Protein AF-0000000066294409 (afdb_homodimer)

Foldseek 3Di:
DQVVVLVVLLLLLLCLQLQLVVLCCCVPPVVDDCVSNVSSVVSNVVSVVSLVPHDPVDDPVLSVLLSVLVNLVVNQVCCCPPVVDHDDPVSVVVSVVSNVVSCCSHPVDD/DQVVLLVVLLLLLLCLQLQLVVLCCCVPPVVDDCVSNVSSVVSNVVSVVSLVPHDPVDDPVLSVLLSVLVNLVVNQVCCCPVVVDHDDPVSVVVSVVSNVVSCCSHPVDD

Sequence (220 aa):
MQVFRAVVLFILAGLAEIAGGYLVWQWLRADRSIWFGVLGAILLVGYGFLPTLQPQVWSFGRVYAAYGGVFIVLSLAWGWLIDHNPPDQPSLVGACLALVGAAIILYWPRMQVFRAVVLFILAGLAEIAGGYLVWQWLRADRSIWFGVLGAILLVGYGFLPTLQPQVWSFGRVYAAYGGVFIVLSLAWGWLIDHNPPDQPSLVGACLALVGAAIILYWPR

Structure (mmCIF, N/CA/C/O backbone):
data_AF-0000000066294409-model_v1
#
loop_
_entity.id
_entity.type
_entity.pdbx_description
1 polymer 'UPF0060 membrane protein Haur_1798'
#
loop_
_atom_site.group_PDB
_atom_site.id
_atom_site.type_symbol
_atom_site.label_atom_id
_atom_site.label_alt_id
_atom_site.label_comp_id
_atom_site.label_asym_id
_atom_site.label_entity_id
_atom_site.label_seq_id
_atom_site.pdbx_PDB_ins_code
_atom_site.Cartn_x
_atom_site.Cartn_y
_atom_site.Cartn_z
_atom_site.occupancy
_atom_site.B_iso_or_equiv
_atom_site.auth_seq_id
_atom_site.auth_comp_id
_atom_site.auth_asym_id
_atom_site.auth_atom_id
_atom_site.pdbx_PDB_model_num
ATOM 1 N N . MET A 1 1 ? -11.516 -21.688 3.26 1 56.75 1 MET A N 1
ATOM 2 C CA . MET A 1 1 ? -10.336 -21.656 4.121 1 56.75 1 MET A CA 1
ATOM 3 C C . MET A 1 1 ? -9.227 -20.812 3.5 1 56.75 1 MET A C 1
ATOM 5 O O . MET A 1 1 ? -8.633 -19.969 4.172 1 56.75 1 MET A O 1
ATOM 9 N N . GLN A 1 2 ? -9.219 -20.75 2.121 1 77.75 2 GLN A N 1
ATOM 10 C CA . GLN A 1 2 ? -8.148 -20.078 1.391 1 77.75 2 GLN A CA 1
ATOM 11 C C . GLN A 1 2 ? -8.375 -18.578 1.343 1 77.75 2 GLN A C 1
ATOM 13 O O . GLN A 1 2 ? -7.449 -17.797 1.56 1 77.75 2 GLN A O 1
ATOM 18 N N . VAL A 1 3 ? -9.664 -18.219 1.363 1 76.25 3 VAL A N 1
ATOM 19 C CA . VAL A 1 3 ? -10 -16.812 1.248 1 76.25 3 VAL A CA 1
ATOM 20 C C . VAL A 1 3 ? -9.773 -16.109 2.586 1 76.25 3 VAL A C 1
ATOM 22 O O . VAL A 1 3 ? -9.219 -15.016 2.633 1 76.25 3 VAL A O 1
ATOM 25 N N . PHE A 1 4 ? -10.25 -16.797 3.645 1 84.12 4 PHE A N 1
ATOM 26 C CA . PHE A 1 4 ? -10.117 -16.219 4.977 1 84.12 4 PHE A CA 1
ATOM 27 C C . PHE A 1 4 ? -8.648 -15.969 5.312 1 84.12 4 PHE A C 1
ATOM 29 O O . PHE A 1 4 ? -8.289 -14.898 5.801 1 84.12 4 PHE A O 1
ATOM 36 N N . ARG A 1 5 ? -7.816 -16.922 5.023 1 88.88 5 ARG A N 1
ATOM 37 C CA . ARG A 1 5 ? -6.387 -16.781 5.293 1 88.88 5 ARG A CA 1
ATOM 38 C C . ARG A 1 5 ? -5.785 -15.625 4.496 1 88.88 5 ARG A C 1
ATOM 40 O O . ARG A 1 5 ? -4.961 -14.867 5.016 1 88.88 5 ARG A O 1
ATOM 47 N N . ALA A 1 6 ? -6.176 -15.5 3.318 1 85.94 6 ALA A N 1
ATOM 48 C CA . ALA A 1 6 ? -5.676 -14.438 2.451 1 85.94 6 ALA A CA 1
ATOM 49 C C . ALA A 1 6 ? -6.031 -13.062 3.006 1 85.94 6 ALA A C 1
ATOM 51 O O . ALA A 1 6 ? -5.191 -12.156 3.037 1 85.94 6 ALA A O 1
ATOM 52 N N . VAL A 1 7 ? -7.242 -13.008 3.449 1 86.94 7 VAL A N 1
ATOM 53 C CA . VAL A 1 7 ? -7.727 -11.734 3.969 1 86.94 7 VAL A CA 1
ATOM 54 C C . VAL A 1 7 ? -6.977 -11.383 5.254 1 86.94 7 VAL A C 1
ATOM 56 O O . VAL A 1 7 ? -6.578 -10.234 5.449 1 86.94 7 VAL A O 1
ATOM 59 N N . VAL A 1 8 ? -6.793 -12.328 6.094 1 92.5 8 VAL A N 1
ATOM 60 C CA . VAL A 1 8 ? -6.086 -12.102 7.352 1 92.5 8 VAL A CA 1
ATOM 61 C C . VAL A 1 8 ? -4.656 -11.648 7.066 1 92.5 8 VAL A C 1
ATOM 63 O O . VAL A 1 8 ? -4.152 -10.727 7.707 1 92.5 8 VAL A O 1
ATOM 66 N N . LEU A 1 9 ? -4.02 -12.266 6.105 1 92.81 9 LEU A N 1
ATOM 67 C CA . LEU A 1 9 ? -2.658 -11.898 5.742 1 92.81 9 LEU A CA 1
ATOM 68 C C . LEU A 1 9 ? -2.609 -10.477 5.176 1 92.81 9 LEU A C 1
ATOM 70 O O . LEU A 1 9 ? -1.668 -9.727 5.445 1 92.81 9 LEU A O 1
ATOM 74 N N . PHE A 1 10 ? -3.639 -10.133 4.461 1 92.88 10 PHE A N 1
ATOM 75 C CA . PHE A 1 10 ? -3.707 -8.781 3.93 1 92.88 10 PHE A CA 1
ATOM 76 C C . PHE A 1 10 ? -3.842 -7.762 5.059 1 92.88 10 PHE A C 1
ATOM 78 O O . PHE A 1 10 ? -3.191 -6.715 5.039 1 92.88 10 PHE A O 1
ATOM 85 N N . ILE A 1 11 ? -4.656 -8.109 5.996 1 94.5 11 ILE A N 1
ATOM 86 C CA . ILE A 1 11 ? -4.883 -7.203 7.117 1 94.5 11 ILE A CA 1
ATOM 87 C C . ILE A 1 11 ? -3.598 -7.059 7.93 1 94.5 11 ILE A C 1
ATOM 89 O O . ILE A 1 11 ? -3.211 -5.945 8.297 1 94.5 11 ILE A O 1
ATOM 93 N N . LEU A 1 12 ? -2.928 -8.148 8.156 1 96.12 12 LEU A N 1
ATOM 94 C CA . LEU A 1 12 ? -1.673 -8.109 8.898 1 96.12 12 LEU A CA 1
ATOM 95 C C . LEU A 1 12 ? -0.618 -7.309 8.141 1 96.12 12 LEU A C 1
ATOM 97 O O . LEU A 1 12 ? 0.114 -6.516 8.734 1 96.12 12 LEU A O 1
ATOM 101 N N . ALA A 1 13 ? -0.53 -7.512 6.844 1 96.31 13 ALA A N 1
ATOM 102 C CA . ALA A 1 13 ? 0.401 -6.758 6.008 1 96.31 13 ALA A CA 1
ATOM 103 C C . ALA A 1 13 ? 0.097 -5.266 6.059 1 96.31 13 ALA A C 1
ATOM 105 O O . ALA A 1 13 ? 1.001 -4.445 6.25 1 96.31 13 ALA A O 1
ATOM 106 N N . GLY A 1 14 ? -1.143 -4.938 5.918 1 96.31 14 GLY A N 1
ATOM 107 C CA . GLY A 1 14 ? -1.557 -3.543 5.965 1 96.31 14 GLY A CA 1
ATOM 108 C C . GLY A 1 14 ? -1.247 -2.873 7.289 1 96.31 14 GLY A C 1
ATOM 109 O O . GLY A 1 14 ? -0.79 -1.729 7.324 1 96.31 14 GLY A O 1
ATOM 110 N N . LEU A 1 15 ? -1.505 -3.621 8.367 1 96.81 15 LEU A N 1
ATOM 111 C CA . LEU A 1 15 ? -1.228 -3.068 9.688 1 96.81 15 LEU A CA 1
ATOM 112 C C . LEU A 1 15 ? 0.267 -2.828 9.875 1 96.81 15 LEU A C 1
ATOM 114 O O . LEU A 1 15 ? 0.671 -1.794 10.414 1 96.81 15 LEU A O 1
ATOM 118 N N . ALA A 1 16 ? 1.056 -3.771 9.492 1 97.31 16 ALA A N 1
ATOM 119 C CA . ALA A 1 16 ? 2.504 -3.607 9.586 1 97.31 16 ALA A CA 1
ATOM 120 C C . ALA A 1 16 ? 2.979 -2.428 8.742 1 97.31 16 ALA A C 1
ATOM 122 O O . ALA A 1 16 ? 3.801 -1.625 9.195 1 97.31 16 ALA A O 1
ATOM 123 N N . GLU A 1 17 ? 2.49 -2.332 7.555 1 97.31 17 GLU A N 1
ATOM 124 C CA . GLU A 1 17 ? 2.875 -1.251 6.652 1 97.31 17 GLU A CA 1
ATOM 125 C C . GLU A 1 17 ? 2.426 0.103 7.191 1 97.31 17 GLU A C 1
ATOM 127 O O . GLU A 1 17 ? 3.215 1.05 7.246 1 97.31 17 GLU A O 1
ATOM 132 N N . ILE A 1 18 ? 1.193 0.193 7.562 1 97.06 18 ILE A N 1
ATOM 133 C CA . ILE A 1 18 ? 0.616 1.456 8.008 1 97.06 18 ILE A CA 1
ATOM 134 C C . ILE A 1 18 ? 1.245 1.871 9.336 1 97.06 18 ILE A C 1
ATOM 136 O O . ILE A 1 18 ? 1.619 3.033 9.516 1 97.06 18 ILE A O 1
ATOM 140 N N . ALA A 1 19 ? 1.329 0.92 10.242 1 97.44 19 ALA A N 1
ATOM 141 C CA . ALA A 1 19 ? 1.996 1.216 11.508 1 97.44 19 ALA A CA 1
ATOM 142 C C . ALA A 1 19 ? 3.436 1.667 11.281 1 97.44 19 ALA A C 1
ATOM 144 O O . ALA A 1 19 ? 3.914 2.596 11.93 1 97.44 19 ALA A O 1
ATOM 145 N N . GLY A 1 20 ? 4.129 0.963 10.43 1 97.62 20 GLY A N 1
ATOM 146 C CA . GLY A 1 20 ? 5.484 1.365 10.094 1 97.62 20 GLY A CA 1
ATOM 147 C C . GLY A 1 20 ? 5.566 2.758 9.5 1 97.62 20 GLY A C 1
ATOM 148 O O . GLY A 1 20 ? 6.387 3.574 9.922 1 97.62 20 GLY A O 1
ATOM 149 N N . GLY A 1 21 ? 4.766 2.992 8.523 1 96.19 21 GLY A N 1
ATOM 150 C CA . GLY A 1 21 ? 4.711 4.32 7.934 1 96.19 21 GLY A CA 1
ATOM 151 C C . GLY A 1 21 ? 4.359 5.402 8.938 1 96.19 21 GLY A C 1
ATOM 152 O O . GLY A 1 21 ? 4.906 6.508 8.883 1 96.19 21 GLY A O 1
ATOM 153 N N . TYR A 1 22 ? 3.439 5.07 9.781 1 96.12 22 TYR A N 1
ATOM 154 C CA . TYR A 1 22 ? 3.01 6.02 10.805 1 96.12 22 TYR A CA 1
ATOM 155 C C . TYR A 1 22 ? 4.156 6.363 11.75 1 96.12 22 TYR A C 1
ATOM 157 O O . TYR A 1 22 ? 4.316 7.523 12.141 1 96.12 22 TYR A O 1
ATOM 165 N N . LEU A 1 23 ? 4.902 5.398 12.148 1 97.12 23 LEU A N 1
ATOM 166 C CA . LEU A 1 23 ? 6.023 5.629 13.055 1 97.12 23 LEU A CA 1
ATOM 167 C C . LEU A 1 23 ? 7.09 6.492 12.383 1 97.12 23 LEU A C 1
ATOM 169 O O . LEU A 1 23 ? 7.676 7.371 13.023 1 97.12 23 LEU A O 1
ATOM 173 N N . VAL A 1 24 ? 7.309 6.258 11.156 1 96.38 24 VAL A N 1
ATOM 174 C CA . VAL A 1 24 ? 8.25 7.098 10.414 1 96.38 24 VAL A CA 1
ATOM 175 C C . VAL A 1 24 ? 7.699 8.516 10.312 1 96.38 24 VAL A C 1
ATOM 177 O O . VAL A 1 24 ? 8.438 9.492 10.469 1 96.38 24 VAL A O 1
ATOM 180 N N . TRP A 1 25 ? 6.383 8.547 10.086 1 93.75 25 TRP A N 1
ATOM 181 C CA . TRP A 1 25 ? 5.672 9.82 10.047 1 93.75 25 TRP A CA 1
ATOM 182 C C . TRP A 1 25 ? 5.84 10.57 11.367 1 93.75 25 TRP A C 1
ATOM 184 O O . TRP A 1 25 ? 6.102 11.781 11.367 1 93.75 25 TRP A O 1
ATOM 194 N N . GLN A 1 26 ? 5.738 9.891 12.484 1 94.5 26 GLN A N 1
ATOM 195 C CA . GLN A 1 26 ? 5.895 10.5 13.805 1 94.5 26 GLN A CA 1
ATOM 196 C C . GLN A 1 26 ? 7.328 10.977 14.023 1 94.5 26 GLN A C 1
ATOM 198 O O . GLN A 1 26 ? 7.551 12.023 14.633 1 94.5 26 GLN A O 1
ATOM 203 N N . TRP A 1 27 ? 8.227 10.234 13.562 1 94.94 27 TRP A N 1
ATOM 204 C CA . TRP A 1 27 ? 9.633 10.609 13.688 1 94.94 27 TRP A CA 1
ATOM 205 C C . TRP A 1 27 ? 9.938 11.875 12.906 1 94.94 27 TRP A C 1
ATOM 207 O O . TRP A 1 27 ? 10.484 12.836 13.453 1 94.94 27 TRP A O 1
ATOM 217 N N . LEU A 1 28 ? 9.438 12.016 11.711 1 93.44 28 LEU A N 1
ATOM 218 C CA . LEU A 1 28 ? 9.898 13.055 10.797 1 93.44 28 LEU A CA 1
ATOM 219 C C . LEU A 1 28 ? 8.984 14.273 10.859 1 93.44 28 LEU A C 1
ATOM 221 O O . LEU A 1 28 ? 9.422 15.398 10.586 1 93.44 28 LEU A O 1
ATOM 225 N N . ARG A 1 29 ? 7.758 14.039 11.234 1 90.56 29 ARG A N 1
ATOM 226 C CA . ARG A 1 29 ? 6.82 15.148 11.164 1 90.56 29 ARG A CA 1
ATOM 227 C C . ARG A 1 29 ? 6.391 15.602 12.555 1 90.56 29 ARG A C 1
ATOM 229 O O . ARG A 1 29 ? 5.875 16.703 12.727 1 90.56 29 ARG A O 1
ATOM 236 N N . ALA A 1 30 ? 6.484 14.773 13.484 1 89.19 30 ALA A N 1
ATOM 237 C CA . ALA A 1 30 ? 6.004 15.102 14.82 1 89.19 30 ALA A CA 1
ATOM 238 C C . ALA A 1 30 ? 7.164 15.219 15.805 1 89.19 30 ALA A C 1
ATOM 240 O O . ALA A 1 30 ? 6.957 15.188 17.016 1 89.19 30 ALA A O 1
ATOM 241 N N . ASP A 1 31 ? 8.422 15.164 15.312 1 90.12 31 ASP A N 1
ATOM 242 C CA . ASP A 1 31 ? 9.641 15.391 16.078 1 90.12 31 ASP A CA 1
ATOM 243 C C . ASP A 1 31 ? 9.789 14.352 17.188 1 90.12 31 ASP A C 1
ATOM 245 O O . ASP A 1 31 ? 10.109 14.688 18.328 1 90.12 31 ASP A O 1
ATOM 249 N N . ARG A 1 32 ? 9.289 13.156 16.953 1 93.62 32 ARG A N 1
ATOM 250 C CA . ARG A 1 32 ? 9.508 12.062 17.891 1 93.62 32 ARG A CA 1
ATOM 251 C C . ARG A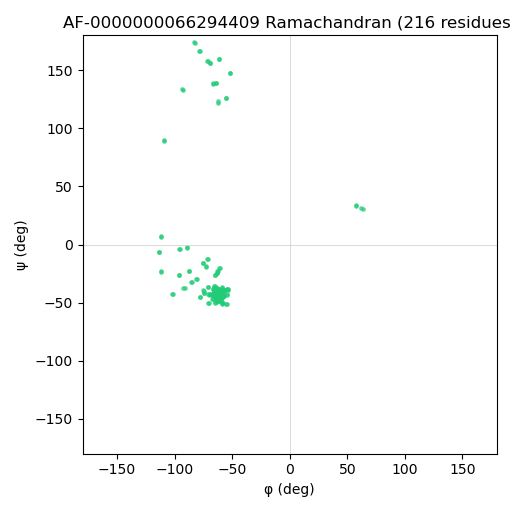 1 32 ? 10.906 11.484 17.75 1 93.62 32 ARG A C 1
ATOM 253 O O . ARG A 1 32 ? 11.641 11.836 16.828 1 93.62 32 ARG A O 1
ATOM 260 N N . SER A 1 33 ? 11.273 10.727 18.672 1 95.75 33 SER A N 1
ATOM 261 C CA . SER A 1 33 ? 12.625 10.172 18.719 1 95.75 33 SER A CA 1
ATOM 262 C C . SER A 1 33 ? 12.914 9.305 17.5 1 95.75 33 SER A C 1
ATOM 264 O O . SER A 1 33 ? 11.984 8.836 16.828 1 95.75 33 SER A O 1
ATOM 266 N N . ILE A 1 34 ? 14.164 9.109 17.234 1 95.81 34 ILE A N 1
ATOM 267 C CA . ILE A 1 34 ? 14.625 8.32 16.094 1 95.81 34 ILE A CA 1
ATOM 268 C C . ILE A 1 34 ? 14.156 6.879 16.25 1 95.81 34 ILE A C 1
ATOM 270 O O . ILE A 1 34 ? 14.039 6.156 15.25 1 95.81 34 ILE A O 1
ATOM 274 N N . TRP A 1 35 ? 13.867 6.461 17.438 1 96.88 35 TRP A N 1
ATOM 275 C CA . TRP A 1 35 ? 13.445 5.086 17.672 1 96.88 35 TRP A CA 1
ATOM 276 C C . TRP A 1 35 ? 12.109 4.805 17 1 96.88 35 TRP A C 1
ATOM 278 O O . TRP A 1 35 ? 11.828 3.664 16.625 1 96.88 35 TRP A O 1
ATOM 288 N N . PHE A 1 36 ? 11.305 5.82 16.797 1 97.19 36 PHE A N 1
ATOM 289 C CA . PHE A 1 36 ? 10.07 5.66 16.031 1 97.19 36 PHE A CA 1
ATOM 290 C C . PHE A 1 36 ? 10.375 5.305 14.578 1 97.19 36 PHE A C 1
ATOM 292 O O . PHE A 1 36 ? 9.711 4.449 13.992 1 97.19 36 PHE A O 1
ATOM 299 N N . GLY A 1 37 ? 11.398 5.91 14.094 1 96.75 37 GLY A N 1
ATOM 300 C CA . GLY A 1 37 ? 11.812 5.609 12.734 1 96.75 37 GLY A CA 1
ATOM 301 C C . GLY A 1 37 ? 12.398 4.215 12.586 1 96.75 37 GLY A C 1
ATOM 302 O O . GLY A 1 37 ? 12.109 3.518 11.617 1 96.75 37 GLY A O 1
ATOM 303 N N . VAL A 1 38 ? 13.219 3.877 13.547 1 97.75 38 VAL A N 1
ATOM 304 C CA . VAL A 1 38 ? 13.859 2.568 13.516 1 97.75 38 VAL A CA 1
ATOM 305 C C . VAL A 1 38 ? 12.805 1.47 13.602 1 97.75 38 VAL A C 1
ATOM 307 O O . VAL A 1 38 ? 12.82 0.521 12.812 1 97.75 38 VAL A O 1
ATOM 310 N N . LEU A 1 39 ? 11.938 1.621 14.547 1 97.75 39 LEU A N 1
ATOM 311 C CA . LEU A 1 39 ? 10.859 0.65 14.68 1 97.75 39 LEU A CA 1
ATOM 312 C C . LEU A 1 39 ? 9.984 0.639 13.43 1 97.75 39 LEU A C 1
ATOM 314 O O . LEU A 1 39 ? 9.531 -0.422 12.992 1 97.75 39 LEU A O 1
ATOM 318 N N . GLY A 1 40 ? 9.734 1.822 12.906 1 98.12 40 GLY A N 1
ATOM 319 C CA . GLY A 1 40 ? 8.984 1.91 11.664 1 98.12 40 GLY A CA 1
ATOM 320 C C . GLY A 1 40 ? 9.648 1.174 10.516 1 98.12 40 GLY A C 1
ATOM 321 O O . GLY A 1 40 ? 8.984 0.453 9.766 1 98.12 40 GLY A O 1
ATOM 322 N N . ALA A 1 41 ? 10.93 1.309 10.422 1 97.62 41 ALA A N 1
ATOM 323 C CA . ALA A 1 41 ? 11.703 0.625 9.391 1 97.62 41 ALA A CA 1
ATOM 324 C C . ALA A 1 41 ? 11.602 -0.89 9.539 1 97.62 41 ALA A C 1
ATOM 326 O O . ALA A 1 41 ? 11.414 -1.608 8.555 1 97.62 41 ALA A O 1
ATOM 327 N N . ILE A 1 42 ? 11.742 -1.348 10.734 1 98.12 42 ILE A N 1
ATOM 328 C CA . ILE A 1 42 ? 11.664 -2.777 11.016 1 98.12 42 ILE A CA 1
ATOM 329 C C . ILE A 1 42 ? 10.289 -3.307 10.617 1 98.12 42 ILE A C 1
ATOM 331 O O . ILE A 1 42 ? 10.18 -4.359 9.984 1 98.12 42 ILE A O 1
ATOM 335 N N . LEU A 1 43 ? 9.242 -2.623 10.93 1 98.25 43 LEU A N 1
ATOM 336 C CA . LEU A 1 43 ? 7.883 -3.023 10.594 1 98.25 43 LEU A CA 1
ATOM 337 C C . LEU A 1 43 ? 7.672 -3.027 9.078 1 98.25 43 LEU A C 1
ATOM 339 O O . LEU A 1 43 ? 7.023 -3.928 8.539 1 98.25 43 LEU A O 1
ATOM 343 N N . LEU A 1 44 ? 8.266 -2.047 8.422 1 98.25 44 LEU A N 1
ATOM 344 C CA . LEU A 1 44 ? 8.133 -1.967 6.973 1 98.25 44 LEU A CA 1
ATOM 345 C C . LEU A 1 44 ? 8.836 -3.139 6.297 1 98.25 44 LEU A C 1
ATOM 347 O O . LEU A 1 44 ? 8.32 -3.713 5.34 1 98.25 44 LEU A O 1
ATOM 351 N N . VAL A 1 45 ? 9.984 -3.424 6.789 1 97.5 45 VAL A N 1
ATOM 352 C CA . VAL A 1 45 ? 10.68 -4.594 6.262 1 97.5 45 VAL A CA 1
ATOM 353 C C . VAL A 1 45 ? 9.859 -5.852 6.535 1 97.5 45 VAL A C 1
ATOM 355 O O . VAL A 1 45 ? 9.719 -6.715 5.664 1 97.5 45 VAL A O 1
ATOM 358 N N . GLY A 1 46 ? 9.367 -5.977 7.781 1 97.44 46 GLY A N 1
ATOM 359 C CA . GLY A 1 46 ? 8.492 -7.09 8.117 1 97.44 46 GLY A CA 1
ATOM 360 C C . GLY A 1 46 ? 7.293 -7.203 7.195 1 97.44 46 GLY A C 1
ATOM 361 O O . GLY A 1 46 ? 6.914 -8.305 6.797 1 97.44 46 GLY A O 1
ATOM 362 N N . TYR A 1 47 ? 6.629 -6.113 6.844 1 97.38 47 TYR A N 1
ATOM 363 C CA . TYR A 1 47 ? 5.508 -6.082 5.91 1 97.38 47 TYR A CA 1
ATOM 364 C C . TYR A 1 47 ? 5.875 -6.738 4.586 1 97.38 47 TYR A C 1
ATOM 366 O O . TYR A 1 47 ? 5.055 -7.426 3.977 1 97.38 47 TYR A O 1
ATOM 374 N N . GLY A 1 48 ? 7.094 -6.562 4.074 1 95.75 48 GLY A N 1
ATOM 375 C CA . GLY A 1 48 ? 7.52 -7.09 2.789 1 95.75 48 GLY A CA 1
ATOM 376 C C . GLY A 1 48 ? 7.461 -8.609 2.719 1 95.75 48 GLY A C 1
ATOM 377 O O . GLY A 1 48 ? 7.379 -9.18 1.631 1 95.75 48 GLY A O 1
ATOM 378 N N . PHE A 1 49 ? 7.453 -9.281 3.881 1 95.88 49 PHE A N 1
ATOM 379 C CA . PHE A 1 49 ? 7.457 -10.734 3.928 1 95.88 49 PHE A CA 1
ATOM 380 C C . PHE A 1 49 ? 6.035 -11.281 3.881 1 95.88 49 PHE A C 1
ATOM 382 O O . PHE A 1 49 ? 5.812 -12.406 3.43 1 95.88 49 PHE A O 1
ATOM 389 N N . LEU A 1 50 ? 5.074 -10.539 4.246 1 94.88 50 LEU A N 1
ATOM 390 C CA . LEU A 1 50 ? 3.723 -11.039 4.484 1 94.88 50 LEU A CA 1
ATOM 391 C C . LEU A 1 50 ? 3.014 -11.344 3.17 1 94.88 50 LEU A C 1
ATOM 393 O O . LEU A 1 50 ? 2.373 -12.391 3.033 1 94.88 50 LEU A O 1
ATOM 397 N N . PRO A 1 51 ? 3.148 -10.484 2.133 1 91.44 51 PRO A N 1
ATOM 398 C CA . PRO A 1 51 ? 2.502 -10.812 0.86 1 91.44 51 PRO A CA 1
ATOM 399 C C . PRO A 1 51 ? 3.051 -12.086 0.231 1 91.44 51 PRO A C 1
ATOM 401 O O . PRO A 1 51 ? 2.367 -12.727 -0.575 1 91.44 51 PRO A O 1
ATOM 404 N N . THR A 1 52 ? 4.258 -12.43 0.563 1 92.81 52 THR A N 1
ATOM 405 C CA . THR A 1 52 ? 4.859 -13.625 -0.02 1 92.81 52 THR A CA 1
ATOM 406 C C . THR A 1 52 ? 4.211 -14.883 0.543 1 92.81 52 THR A C 1
ATOM 408 O O . THR A 1 52 ? 4.387 -15.977 -0.003 1 92.81 52 THR A O 1
ATOM 411 N N . LEU A 1 53 ? 3.455 -14.781 1.572 1 92.44 53 LEU A N 1
ATOM 412 C CA . LEU A 1 53 ? 2.805 -15.922 2.201 1 92.44 53 LEU A CA 1
ATOM 413 C C . LEU A 1 53 ? 1.439 -16.188 1.573 1 92.44 53 LEU A C 1
ATOM 415 O O . LEU A 1 53 ? 0.759 -17.156 1.936 1 92.44 53 LEU A O 1
ATOM 419 N N . GLN A 1 54 ? 0.979 -15.336 0.589 1 88.75 54 GLN A N 1
ATOM 420 C CA . GLN A 1 54 ? -0.277 -15.531 -0.126 1 88.75 54 GLN A CA 1
ATOM 421 C C . GLN A 1 54 ? -0.201 -16.75 -1.046 1 88.75 54 GLN A C 1
ATOM 423 O O . GLN A 1 54 ? 0.891 -17.219 -1.379 1 88.75 54 GLN A O 1
ATOM 428 N N . PRO A 1 55 ? -1.386 -17.297 -1.348 1 84.88 55 PRO A N 1
ATOM 429 C CA . PRO A 1 55 ? -1.37 -18.469 -2.223 1 84.88 55 PRO A CA 1
ATOM 430 C C . PRO A 1 55 ? -0.567 -18.234 -3.5 1 84.88 55 PRO A C 1
ATOM 432 O O . PRO A 1 55 ? -0.614 -17.156 -4.078 1 84.88 55 PRO A O 1
ATOM 435 N N . GLN A 1 56 ? 0.049 -19.266 -3.979 1 82.06 56 GLN A N 1
ATOM 436 C CA . GLN A 1 56 ? 0.968 -19.188 -5.109 1 82.06 56 GLN A CA 1
ATOM 437 C C . GLN A 1 56 ? 0.21 -19.031 -6.422 1 82.06 56 GLN A C 1
ATOM 439 O O . GLN A 1 56 ? 0.783 -18.594 -7.426 1 82.06 56 GLN A O 1
ATOM 444 N N . VAL A 1 57 ? -1.024 -19.297 -6.379 1 78.12 57 VAL A N 1
ATOM 445 C CA . VAL A 1 57 ? -1.82 -19.25 -7.602 1 78.12 57 VAL A CA 1
ATOM 446 C C . VAL A 1 57 ? -2.031 -17.797 -8.031 1 78.12 57 VAL A C 1
ATOM 448 O O . VAL A 1 57 ? -2.314 -17.516 -9.195 1 78.12 57 VAL A O 1
ATOM 451 N N . TRP A 1 58 ? -1.87 -16.906 -7.188 1 81.75 58 TRP A N 1
ATOM 452 C CA . TRP A 1 58 ? -2.076 -15.5 -7.512 1 81.75 58 TRP A CA 1
ATOM 453 C C . TRP A 1 58 ? -0.771 -14.844 -7.945 1 81.75 58 TRP A C 1
ATOM 455 O O . TRP A 1 58 ? 0.282 -15.086 -7.352 1 81.75 58 TRP A O 1
ATOM 465 N N . SER A 1 59 ? -0.915 -14.156 -9.008 1 86.44 59 SER A N 1
ATOM 466 C CA . SER A 1 59 ? 0.25 -13.422 -9.484 1 86.44 59 SER A CA 1
ATOM 467 C C . SER A 1 59 ? 0.57 -12.242 -8.57 1 86.44 59 SER A C 1
ATOM 469 O O . SER A 1 59 ? -0.313 -11.719 -7.887 1 86.44 59 SER A O 1
ATOM 471 N N . PHE A 1 60 ? 1.83 -11.758 -8.594 1 88.75 60 PHE A N 1
ATOM 472 C CA . PHE A 1 60 ? 2.297 -10.648 -7.77 1 88.75 60 PHE A CA 1
ATOM 473 C C . PHE A 1 60 ? 1.421 -9.422 -7.969 1 88.75 60 PHE A C 1
ATOM 475 O O . PHE A 1 60 ? 0.929 -8.836 -7 1 88.75 60 PHE A O 1
ATOM 482 N N . GLY A 1 61 ? 1.23 -9.07 -9.227 1 89.12 61 GLY A N 1
ATOM 483 C CA . GLY A 1 61 ? 0.452 -7.883 -9.547 1 89.12 61 GLY A CA 1
ATOM 484 C C . GLY A 1 61 ? -0.955 -7.922 -8.977 1 89.12 61 GLY A C 1
ATOM 485 O O . GLY A 1 61 ? -1.439 -6.926 -8.438 1 89.12 61 GLY A O 1
ATOM 486 N N . ARG A 1 62 ? -1.581 -9.047 -9.008 1 86.81 62 ARG A N 1
ATOM 487 C CA . ARG A 1 62 ? -2.955 -9.188 -8.539 1 86.81 62 ARG A CA 1
ATOM 488 C C . ARG A 1 62 ? -3.014 -9.164 -7.012 1 86.81 62 ARG A C 1
ATOM 490 O O . ARG A 1 62 ? -3.936 -8.594 -6.43 1 86.81 62 ARG A O 1
ATOM 497 N N . VAL A 1 63 ? -2.074 -9.789 -6.445 1 88.44 63 VAL A N 1
ATOM 498 C CA . VAL A 1 63 ? -2.016 -9.805 -4.988 1 88.44 63 VAL A CA 1
ATOM 499 C C . VAL A 1 63 ? -1.87 -8.375 -4.461 1 88.44 63 VAL A C 1
ATOM 501 O O . VAL A 1 63 ? -2.623 -7.957 -3.578 1 88.44 63 VAL A O 1
ATOM 504 N N . TYR A 1 64 ? -0.993 -7.688 -5.047 1 93.44 64 TYR A N 1
ATOM 505 C CA . TYR A 1 64 ? -0.726 -6.332 -4.582 1 93.44 64 TYR A CA 1
ATOM 506 C C . TYR A 1 64 ? -1.886 -5.402 -4.918 1 93.44 64 TYR A C 1
ATOM 508 O O . TYR A 1 64 ? -2.219 -4.508 -4.137 1 93.44 64 TYR A O 1
ATOM 516 N N . ALA A 1 65 ? -2.473 -5.605 -6.012 1 91.31 65 ALA A N 1
ATOM 517 C CA . ALA A 1 65 ? -3.627 -4.789 -6.379 1 91.31 65 ALA A CA 1
ATOM 518 C C . ALA A 1 65 ? -4.785 -5.008 -5.406 1 91.31 65 ALA A C 1
ATOM 520 O O . ALA A 1 65 ? -5.395 -4.047 -4.93 1 91.31 65 ALA A O 1
ATOM 521 N N . ALA A 1 66 ? -5.074 -6.238 -5.129 1 88 66 ALA A N 1
ATOM 522 C CA . ALA A 1 66 ? -6.137 -6.551 -4.176 1 88 66 ALA A CA 1
ATOM 523 C C . ALA A 1 66 ? -5.812 -6 -2.791 1 88 66 ALA A C 1
ATOM 525 O O . ALA A 1 66 ? -6.688 -5.457 -2.109 1 88 66 ALA A O 1
ATOM 526 N N . TYR A 1 67 ? -4.609 -6.129 -2.428 1 91.88 67 TYR A N 1
ATOM 527 C CA . TYR A 1 67 ? -4.133 -5.617 -1.147 1 91.88 67 TYR A CA 1
ATOM 528 C C . TYR A 1 67 ? -4.363 -4.113 -1.041 1 91.88 67 TYR A C 1
ATOM 530 O O . TYR A 1 67 ? -4.664 -3.6 0.04 1 91.88 67 TYR A O 1
ATOM 538 N N . GLY A 1 68 ? -4.203 -3.402 -2.143 1 92.31 68 GLY A N 1
ATOM 539 C CA . GLY A 1 68 ? -4.422 -1.965 -2.158 1 92.31 68 GLY A CA 1
ATOM 540 C C . GLY A 1 68 ? -5.789 -1.564 -1.641 1 92.31 68 GLY A C 1
ATOM 541 O O . GLY A 1 68 ? -5.934 -0.531 -0.985 1 92.31 68 GLY A O 1
ATOM 542 N N . GLY A 1 69 ? -6.758 -2.365 -1.983 1 89.75 69 GLY A N 1
ATOM 543 C CA . GLY A 1 69 ? -8.094 -2.08 -1.48 1 89.75 69 GLY A CA 1
ATOM 544 C C . GLY A 1 69 ? -8.195 -2.182 0.03 1 89.75 69 GLY A C 1
ATOM 545 O O . GLY A 1 69 ? -8.766 -1.303 0.679 1 89.75 69 GLY A O 1
ATOM 546 N N . VAL A 1 70 ? -7.672 -3.203 0.601 1 89.75 70 VAL A N 1
ATOM 547 C CA . VAL A 1 70 ? -7.652 -3.4 2.047 1 89.75 70 VAL A CA 1
ATOM 548 C C . VAL A 1 70 ? -6.855 -2.277 2.711 1 89.75 70 VAL A C 1
ATOM 550 O O . VAL A 1 70 ? -7.262 -1.752 3.75 1 89.75 70 VAL A O 1
ATOM 553 N N . PHE A 1 71 ? -5.848 -1.939 2.047 1 94.81 71 PHE A N 1
ATOM 554 C CA . PHE A 1 71 ? -4.965 -0.877 2.52 1 94.81 71 PHE A CA 1
ATOM 555 C C . PHE A 1 71 ? -5.73 0.431 2.674 1 94.81 71 PHE A C 1
ATOM 557 O O . PHE A 1 71 ? -5.547 1.154 3.654 1 94.81 71 PHE A O 1
ATOM 564 N N . ILE A 1 72 ? -6.543 0.746 1.747 1 93.06 72 ILE A N 1
ATOM 565 C CA . ILE A 1 72 ? -7.312 1.985 1.769 1 93.06 72 ILE A CA 1
ATOM 566 C C . ILE A 1 72 ? -8.227 2.006 2.992 1 93.06 72 ILE A C 1
ATOM 568 O O . ILE A 1 72 ? -8.242 2.98 3.748 1 93.06 72 ILE A O 1
ATOM 572 N N . VAL A 1 73 ? -8.922 0.972 3.227 1 90.62 73 VAL A N 1
ATOM 573 C CA . VAL A 1 73 ? -9.852 0.882 4.348 1 90.62 73 VAL A CA 1
ATOM 574 C C . VAL A 1 73 ? -9.086 0.972 5.664 1 90.62 73 VAL A C 1
ATOM 576 O O . VAL A 1 73 ? -9.477 1.714 6.57 1 90.62 73 VAL A O 1
ATOM 579 N N . LEU A 1 74 ? -8.016 0.274 5.75 1 93.38 74 LEU A N 1
ATOM 580 C CA . LEU A 1 74 ? -7.223 0.255 6.973 1 93.38 74 LEU A CA 1
ATOM 581 C C . LEU A 1 74 ? -6.613 1.625 7.246 1 93.38 74 LEU A C 1
ATOM 583 O O . LEU A 1 74 ? -6.457 2.02 8.406 1 93.38 74 LEU A O 1
ATOM 587 N N . SER A 1 75 ? -6.23 2.266 6.184 1 94.56 75 SER A N 1
ATOM 588 C CA . SER A 1 75 ? -5.652 3.596 6.352 1 94.56 75 SER A CA 1
ATOM 589 C C . SER A 1 75 ? -6.652 4.555 6.988 1 94.56 75 SER A C 1
ATOM 591 O O . SER A 1 75 ? -6.297 5.332 7.879 1 94.56 75 SER A O 1
ATOM 593 N N . LEU A 1 76 ? -7.852 4.512 6.5 1 92.5 76 LEU A N 1
ATOM 594 C CA . LEU A 1 76 ? -8.875 5.383 7.062 1 92.5 76 LEU A CA 1
ATOM 595 C C . LEU A 1 76 ? -9.203 4.977 8.5 1 92.5 76 LEU A C 1
ATOM 597 O O . LEU A 1 76 ? -9.414 5.836 9.359 1 92.5 76 LEU A O 1
ATOM 601 N N . ALA A 1 77 ? -9.328 3.727 8.75 1 93.56 77 ALA A N 1
ATOM 602 C CA . ALA A 1 77 ? -9.57 3.23 10.102 1 93.56 77 ALA A CA 1
ATOM 603 C C . ALA A 1 77 ? -8.461 3.674 11.055 1 93.56 77 ALA A C 1
ATOM 605 O O . ALA A 1 77 ? -8.727 4.055 12.195 1 93.56 77 ALA A O 1
ATOM 606 N N . TRP A 1 78 ? -7.223 3.57 10.57 1 93.88 78 TRP A N 1
ATOM 607 C CA . TRP A 1 78 ? -6.086 4.035 11.359 1 93.88 78 TRP A CA 1
ATOM 608 C C . TRP A 1 78 ? -6.23 5.516 11.695 1 93.88 78 TRP A C 1
ATOM 610 O O . TRP A 1 78 ? -6.047 5.914 12.852 1 93.88 78 TRP A O 1
ATOM 620 N N . GLY A 1 79 ? -6.508 6.297 10.688 1 91.81 79 GLY A N 1
ATOM 621 C CA . GLY A 1 79 ? -6.727 7.715 10.922 1 91.81 79 GLY A CA 1
ATOM 622 C C . GLY A 1 79 ? -7.816 7.992 11.938 1 91.81 79 GLY A C 1
ATOM 623 O O . GLY A 1 79 ? -7.699 8.914 12.75 1 91.81 79 GLY A O 1
ATOM 624 N N . TRP A 1 80 ? -8.812 7.23 11.852 1 91.94 80 TRP A N 1
ATOM 625 C CA . TRP A 1 80 ? -9.945 7.387 12.766 1 91.94 80 TRP A CA 1
ATOM 626 C C . TRP A 1 80 ? -9.562 6.957 14.18 1 91.94 80 TRP A C 1
ATOM 628 O O . TRP A 1 80 ? -9.719 7.723 15.133 1 91.94 80 TRP A O 1
ATOM 638 N N . LEU A 1 81 ? -8.992 5.809 14.352 1 92.69 81 LEU A N 1
ATOM 639 C CA . LEU A 1 81 ? -8.812 5.172 15.648 1 92.69 81 LEU A CA 1
ATOM 640 C C . LEU A 1 81 ? -7.539 5.672 16.328 1 92.69 81 LEU A C 1
ATOM 642 O O . LEU A 1 81 ? -7.484 5.77 17.562 1 92.69 81 LEU A O 1
ATOM 646 N N . ILE A 1 82 ? -6.547 5.996 15.594 1 91 82 ILE A N 1
ATOM 647 C CA . ILE A 1 82 ? -5.246 6.344 16.156 1 91 82 ILE A CA 1
ATOM 648 C C . ILE A 1 82 ? -5.066 7.859 16.141 1 91 82 ILE A C 1
ATOM 650 O O . ILE A 1 82 ? -4.688 8.461 17.141 1 91 82 ILE A O 1
ATOM 654 N N . ASP A 1 83 ? -5.461 8.477 15.023 1 89.81 83 ASP A N 1
ATOM 655 C CA . ASP A 1 83 ? -5.285 9.922 14.898 1 89.81 83 ASP A CA 1
ATOM 656 C C . ASP A 1 83 ? -6.562 10.664 15.289 1 89.81 83 ASP A C 1
ATOM 658 O O . ASP A 1 83 ? -6.598 11.898 15.273 1 89.81 83 ASP A O 1
ATOM 662 N N . HIS A 1 84 ? -7.602 9.953 15.578 1 91.06 84 HIS A N 1
ATOM 663 C CA . HIS A 1 84 ? -8.867 10.531 16 1 91.06 84 HIS A CA 1
ATOM 664 C C . HIS A 1 84 ? -9.414 11.508 14.961 1 91.06 84 HIS A C 1
ATOM 666 O O . HIS A 1 84 ? -9.891 12.586 15.305 1 91.06 84 HIS A O 1
ATOM 672 N N . ASN A 1 85 ? -9.148 11.203 13.734 1 89.62 85 ASN A N 1
ATOM 673 C CA . ASN A 1 85 ? -9.695 11.906 12.586 1 89.62 85 ASN A CA 1
ATOM 674 C C . ASN A 1 85 ? -10.711 11.047 11.836 1 89.62 85 ASN A C 1
ATOM 676 O O . ASN A 1 85 ? -10.367 10.375 10.859 1 89.62 85 ASN A O 1
ATOM 680 N N . PRO A 1 86 ? -11.977 11.164 12.258 1 89.81 86 PRO A N 1
ATOM 681 C CA . PRO A 1 86 ? -12.984 10.305 11.641 1 89.81 86 PRO A CA 1
ATOM 682 C C . PRO A 1 86 ? -13.172 10.586 10.156 1 89.81 86 PRO A C 1
ATOM 684 O O . PRO A 1 86 ? -13.125 11.742 9.734 1 89.81 86 PRO A O 1
ATOM 687 N N . PRO A 1 87 ? -13.312 9.484 9.43 1 89.88 87 PRO A N 1
ATOM 688 C CA . PRO A 1 87 ? -13.531 9.695 8 1 89.88 87 PRO A CA 1
ATOM 689 C C . PRO A 1 87 ? -14.875 10.367 7.699 1 89.88 87 PRO A C 1
ATOM 691 O O . PRO A 1 87 ? -15.875 10.086 8.367 1 89.88 87 PRO A O 1
ATOM 694 N N . ASP A 1 88 ? -14.836 11.273 6.781 1 91.06 88 ASP A N 1
ATOM 695 C CA . ASP A 1 88 ? -16.062 11.922 6.332 1 91.06 88 ASP A CA 1
ATOM 696 C C . ASP A 1 88 ? -16.781 11.078 5.27 1 91.06 88 ASP A C 1
ATOM 698 O O . ASP A 1 88 ? -16.266 10.031 4.867 1 91.06 88 ASP A O 1
ATOM 702 N N . GLN A 1 89 ? -17.922 11.523 4.91 1 90.81 89 GLN A N 1
ATOM 703 C CA . GLN A 1 89 ? -18.766 10.742 4.004 1 90.81 89 GLN A CA 1
ATOM 704 C C . GLN A 1 89 ? -18.062 10.5 2.674 1 90.81 89 GLN A C 1
ATOM 706 O O . GLN A 1 89 ? -18.016 9.367 2.1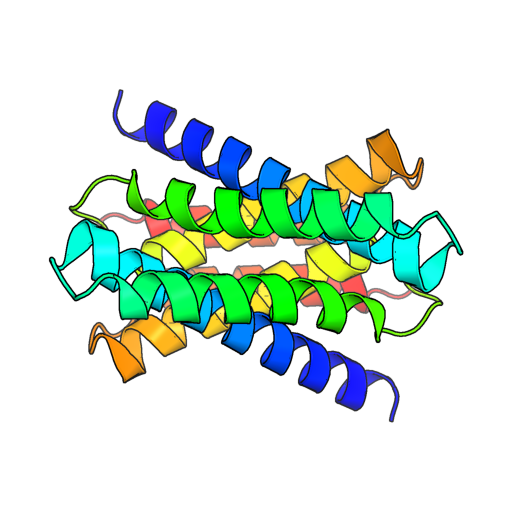82 1 90.81 89 GLN A O 1
ATOM 711 N N . PRO A 1 90 ? -17.453 11.438 2.02 1 89.38 90 PRO A N 1
ATOM 712 C CA . PRO A 1 90 ? -16.734 11.172 0.77 1 89.38 90 PRO A CA 1
ATOM 713 C C . PRO A 1 90 ? -15.617 10.156 0.94 1 89.38 90 PRO A C 1
ATOM 715 O O . PRO A 1 90 ? -15.383 9.328 0.051 1 89.38 90 PRO A O 1
ATOM 718 N N . SER A 1 91 ? -14.93 10.258 2.064 1 89.88 91 SER A N 1
ATOM 719 C CA . SER A 1 91 ? -13.875 9.289 2.33 1 89.88 91 SER A CA 1
ATOM 720 C C . SER A 1 91 ? -14.438 7.879 2.457 1 89.88 91 SER A C 1
ATOM 722 O O . SER A 1 91 ? -13.828 6.918 1.983 1 89.88 91 SER A O 1
ATOM 724 N N . LEU A 1 92 ? -15.562 7.801 3.045 1 90.62 92 LEU A N 1
ATOM 725 C CA . LEU A 1 92 ? -16.203 6.496 3.189 1 90.62 92 LEU A CA 1
ATOM 726 C C . LEU A 1 92 ? -16.672 5.973 1.841 1 90.62 92 LEU A C 1
ATOM 728 O O . LEU A 1 92 ? -16.531 4.781 1.546 1 90.62 92 LEU A O 1
ATOM 732 N N . VAL A 1 93 ? -17.234 6.793 1.072 1 91.06 93 VAL A N 1
ATOM 733 C CA . VAL A 1 93 ? -17.672 6.418 -0.266 1 91.06 93 VAL A CA 1
ATOM 734 C C . VAL A 1 93 ? -16.484 5.965 -1.102 1 91.06 93 VAL A C 1
ATOM 736 O O . VAL A 1 93 ? -16.531 4.926 -1.761 1 91.06 93 VAL A O 1
ATOM 739 N N . GLY A 1 94 ? -15.414 6.758 -1.064 1 90.31 94 GLY A N 1
ATOM 740 C CA . GLY A 1 94 ? -14.211 6.406 -1.795 1 90.31 94 GLY A CA 1
ATOM 741 C C . GLY A 1 94 ? -13.625 5.074 -1.366 1 90.31 94 GLY A C 1
ATOM 742 O O . GLY A 1 94 ? -13.227 4.266 -2.207 1 90.31 94 GLY A O 1
ATOM 743 N N . ALA A 1 95 ? -13.609 4.809 -0.116 1 91.25 95 ALA A N 1
ATOM 744 C CA . ALA A 1 95 ? -13.086 3.555 0.417 1 91.25 95 ALA A CA 1
ATOM 745 C C . ALA A 1 95 ? -13.93 2.369 -0.037 1 91.25 95 ALA A C 1
ATOM 747 O O . ALA A 1 95 ? -13.398 1.314 -0.386 1 91.25 95 ALA A O 1
ATOM 748 N N . CYS A 1 96 ? -15.234 2.535 0.021 1 92.38 96 CYS A N 1
ATOM 749 C CA . CYS A 1 96 ? -16.141 1.49 -0.436 1 92.38 96 CYS A CA 1
ATOM 750 C C . CYS A 1 96 ? -15.914 1.171 -1.908 1 92.38 96 CYS A C 1
ATOM 752 O O . CYS A 1 96 ? -15.859 0.002 -2.293 1 92.38 96 CYS A O 1
ATOM 754 N N . LEU A 1 97 ? -15.789 2.158 -2.711 1 92.12 97 LEU A N 1
ATOM 755 C CA . LEU A 1 97 ? -15.508 1.97 -4.129 1 92.12 97 LEU A CA 1
ATOM 756 C C . LEU A 1 97 ? -14.195 1.226 -4.328 1 92.12 97 LEU A C 1
ATOM 758 O O . LEU A 1 97 ? -14.117 0.295 -5.133 1 92.12 97 LEU A O 1
ATOM 762 N N . ALA A 1 98 ? -13.203 1.631 -3.619 1 88.81 98 ALA A N 1
ATOM 763 C CA . ALA A 1 98 ? -11.891 0.995 -3.729 1 88.81 98 ALA A CA 1
ATOM 764 C C . ALA A 1 98 ? -11.961 -0.471 -3.309 1 88.81 98 ALA A C 1
ATOM 766 O O . ALA A 1 98 ? -11.328 -1.33 -3.932 1 88.81 98 ALA A O 1
ATOM 767 N N . LEU A 1 99 ? -12.719 -0.761 -2.254 1 87.75 99 LEU A N 1
ATOM 768 C CA . LEU A 1 99 ? -12.867 -2.133 -1.78 1 87.75 99 LEU A CA 1
ATOM 769 C C . LEU A 1 99 ? -13.586 -2.99 -2.816 1 87.75 99 LEU A C 1
ATOM 771 O O . LEU A 1 99 ? -13.203 -4.141 -3.049 1 87.75 99 LEU A O 1
ATOM 775 N N . VAL A 1 100 ? -14.602 -2.455 -3.354 1 90.88 100 VAL A N 1
ATOM 776 C CA . VAL A 1 100 ? -15.32 -3.162 -4.41 1 90.88 100 VAL A CA 1
ATOM 777 C C . VAL A 1 100 ? -14.383 -3.43 -5.582 1 90.88 100 VAL A C 1
ATOM 779 O O . VAL A 1 100 ? -14.359 -4.535 -6.129 1 90.88 100 VAL A O 1
ATOM 782 N N . GLY A 1 101 ? -13.617 -2.432 -5.996 1 89.62 101 GLY A N 1
ATOM 783 C CA . GLY A 1 101 ? -12.641 -2.619 -7.055 1 89.62 101 GLY A CA 1
ATOM 784 C C . GLY A 1 101 ? -11.633 -3.713 -6.754 1 89.62 101 GLY A C 1
ATOM 785 O O . GLY A 1 101 ? -11.367 -4.57 -7.598 1 89.62 101 GLY A O 1
ATOM 786 N N . ALA A 1 102 ? -11.109 -3.766 -5.578 1 87.69 102 ALA A N 1
ATOM 787 C CA . ALA A 1 102 ? -10.156 -4.785 -5.145 1 87.69 102 ALA A CA 1
ATOM 788 C C . ALA A 1 102 ? -10.781 -6.176 -5.184 1 87.69 102 ALA A C 1
ATOM 790 O O . ALA A 1 102 ? -10.133 -7.145 -5.578 1 87.69 102 ALA A O 1
ATOM 791 N N . ALA A 1 103 ? -12.008 -6.281 -4.738 1 85.94 103 ALA A N 1
ATOM 792 C CA . ALA A 1 103 ?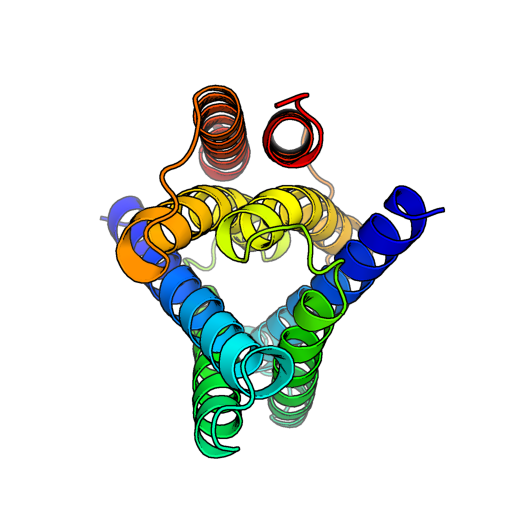 -12.727 -7.551 -4.762 1 85.94 103 ALA A CA 1
ATOM 793 C C . ALA A 1 103 ? -12.898 -8.055 -6.191 1 85.94 103 ALA A C 1
ATOM 795 O O . ALA A 1 103 ? -12.766 -9.258 -6.449 1 85.94 103 ALA A O 1
ATOM 796 N N . ILE A 1 104 ? -13.172 -7.18 -7.043 1 88.69 104 ILE A N 1
ATOM 797 C CA . ILE A 1 104 ? -13.312 -7.539 -8.445 1 88.69 104 ILE A CA 1
ATOM 798 C C . ILE A 1 104 ? -11.992 -8.078 -8.984 1 88.69 104 ILE A C 1
ATOM 800 O O . ILE A 1 104 ? -11.961 -9.086 -9.695 1 88.69 104 ILE A O 1
ATOM 804 N N . ILE A 1 105 ? -10.906 -7.461 -8.656 1 85.75 105 ILE A N 1
ATOM 805 C CA . ILE A 1 105 ? -9.586 -7.855 -9.133 1 85.75 105 ILE A CA 1
ATOM 806 C C . ILE A 1 105 ? -9.25 -9.258 -8.633 1 85.75 105 ILE A C 1
ATOM 808 O O . ILE A 1 105 ? -8.758 -10.094 -9.398 1 85.75 105 ILE A O 1
ATOM 812 N N . LEU A 1 106 ? -9.625 -9.602 -7.418 1 78.12 106 LEU A N 1
ATOM 813 C CA . LEU A 1 106 ? -9.172 -10.844 -6.809 1 78.12 106 LEU A CA 1
ATOM 814 C C . LEU A 1 106 ? -10.164 -11.977 -7.074 1 78.12 106 LEU A C 1
ATOM 816 O O . LEU A 1 106 ? -9.758 -13.109 -7.324 1 78.12 106 LEU A O 1
ATOM 820 N N . TYR A 1 107 ? -11.461 -11.648 -7.059 1 78.38 107 TYR A N 1
ATOM 821 C CA . TYR A 1 107 ? -12.43 -12.742 -6.965 1 78.38 107 TYR A CA 1
ATOM 822 C C . TYR A 1 107 ? -13.25 -12.844 -8.242 1 78.38 107 TYR A C 1
ATOM 824 O O . TYR A 1 107 ? -14.055 -13.773 -8.391 1 78.38 107 TYR A O 1
ATOM 832 N N . TRP A 1 108 ? -13.039 -11.875 -9.102 1 81.12 108 TRP A N 1
ATOM 833 C CA . TRP A 1 108 ? -13.758 -12.039 -10.367 1 81.12 108 TRP A CA 1
ATOM 834 C C . TRP A 1 108 ? -13.43 -13.383 -11.008 1 81.12 108 TRP A C 1
ATOM 836 O O . TRP A 1 108 ? -12.258 -13.766 -11.094 1 81.12 108 TRP A O 1
ATOM 846 N N . PRO A 1 109 ? -14.461 -14.156 -11.328 1 77.88 109 PRO A N 1
ATOM 847 C CA . PRO A 1 109 ? -14.219 -15.445 -11.977 1 77.88 109 PRO A CA 1
ATOM 848 C C . PRO A 1 109 ? -13.539 -15.312 -13.336 1 77.88 109 PRO A C 1
ATOM 850 O O . PRO A 1 109 ? -13.953 -14.484 -14.156 1 77.88 109 PRO A O 1
ATOM 853 N N . ARG A 1 110 ? -12.352 -15.945 -13.492 1 72.81 110 ARG A N 1
ATOM 854 C CA . ARG A 1 110 ? -11.609 -15.93 -14.742 1 72.81 110 ARG A CA 1
ATOM 855 C C . ARG A 1 110 ? -11.484 -17.328 -15.328 1 72.81 110 ARG A C 1
ATOM 857 O O . ARG A 1 110 ? -11.555 -18.328 -14.602 1 72.81 110 ARG A O 1
ATOM 864 N N . MET B 1 1 ? 0.312 23.25 -8.836 1 57.47 1 MET B N 1
ATOM 865 C CA . MET B 1 1 ? 1.682 22.875 -8.508 1 57.47 1 MET B CA 1
ATOM 866 C C . MET B 1 1 ? 1.705 21.875 -7.352 1 57.47 1 MET B C 1
ATOM 868 O O . MET B 1 1 ? 2.381 20.844 -7.426 1 57.47 1 MET B O 1
ATOM 872 N N . GLN B 1 2 ? 0.645 21.969 -6.438 1 78.25 2 GLN B N 1
ATOM 873 C CA . GLN B 1 2 ? 0.606 21.156 -5.223 1 78.25 2 GLN B CA 1
ATOM 874 C C . GLN B 1 2 ? 0.097 19.75 -5.516 1 78.25 2 GLN B C 1
ATOM 876 O O . GLN B 1 2 ? 0.665 18.766 -5.035 1 78.25 2 GLN B O 1
ATOM 881 N N . VAL B 1 3 ? -0.765 19.688 -6.551 1 76.31 3 VAL B N 1
ATOM 882 C CA . VAL B 1 3 ? -1.373 18.391 -6.875 1 76.31 3 VAL B CA 1
ATOM 883 C C . VAL B 1 3 ? -0.374 17.531 -7.641 1 76.31 3 VAL B C 1
ATOM 885 O O . VAL B 1 3 ? -0.238 16.344 -7.363 1 76.31 3 VAL B O 1
ATOM 888 N N . PHE B 1 4 ? 0.273 18.188 -8.609 1 84.69 4 PHE B N 1
ATOM 889 C CA . PHE B 1 4 ? 1.236 17.469 -9.43 1 84.69 4 PHE B CA 1
ATOM 890 C C . PHE B 1 4 ? 2.34 16.875 -8.562 1 84.69 4 PHE B C 1
ATOM 892 O O . PHE B 1 4 ? 2.689 15.695 -8.719 1 84.69 4 PHE B O 1
ATOM 899 N N . ARG B 1 5 ? 2.857 17.641 -7.652 1 89 5 ARG B N 1
ATOM 900 C CA . ARG B 1 5 ? 3.912 17.172 -6.762 1 89 5 ARG B CA 1
ATOM 901 C C . ARG B 1 5 ? 3.424 16 -5.91 1 89 5 ARG B C 1
ATOM 903 O O . ARG B 1 5 ? 4.152 15.023 -5.707 1 89 5 ARG B O 1
ATOM 910 N N . ALA B 1 6 ? 2.264 16.094 -5.457 1 86.31 6 ALA B N 1
ATOM 911 C CA . ALA B 1 6 ? 1.683 15.039 -4.625 1 86.31 6 ALA B CA 1
ATOM 912 C C . ALA B 1 6 ? 1.575 13.727 -5.395 1 86.31 6 ALA B C 1
ATOM 914 O O . ALA B 1 6 ? 1.918 12.664 -4.871 1 86.31 6 ALA B O 1
ATOM 915 N N . VAL B 1 7 ? 1.161 13.891 -6.609 1 87.19 7 VAL B N 1
ATOM 916 C CA . VAL B 1 7 ? 0.968 12.711 -7.441 1 87.19 7 VAL B CA 1
ATOM 917 C C . VAL B 1 7 ? 2.318 12.062 -7.742 1 87.19 7 VAL B C 1
ATOM 919 O O . VAL B 1 7 ? 2.455 10.836 -7.684 1 87.19 7 VAL B O 1
ATOM 922 N N . VAL B 1 8 ? 3.275 12.859 -8.055 1 92.81 8 VAL B N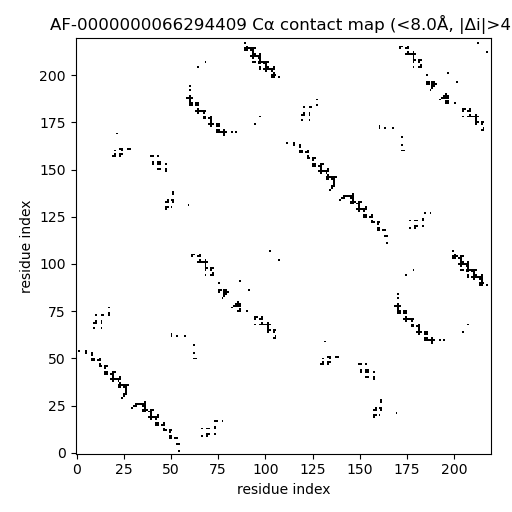 1
ATOM 923 C CA . VAL B 1 8 ? 4.609 12.352 -8.359 1 92.81 8 VAL B CA 1
ATOM 924 C C . VAL B 1 8 ? 5.176 11.625 -7.145 1 92.81 8 VAL B C 1
ATOM 926 O O . VAL B 1 8 ? 5.766 10.547 -7.273 1 92.81 8 VAL B O 1
ATOM 929 N N . LEU B 1 9 ? 4.984 12.164 -5.977 1 93.06 9 LEU B N 1
ATOM 930 C CA . LEU B 1 9 ? 5.469 11.547 -4.746 1 93.06 9 LEU B CA 1
ATOM 931 C C . LEU B 1 9 ? 4.758 10.227 -4.488 1 93.06 9 LEU B C 1
ATOM 933 O O . LEU B 1 9 ? 5.379 9.258 -4.031 1 93.06 9 LEU B O 1
ATOM 937 N N . PHE B 1 10 ? 3.502 10.203 -4.84 1 93.19 10 PHE B N 1
ATOM 938 C CA . PHE B 1 10 ? 2.76 8.961 -4.688 1 93.19 10 PHE B CA 1
ATOM 939 C C . PHE B 1 10 ? 3.301 7.887 -5.625 1 93.19 10 PHE B C 1
ATOM 941 O O . PHE B 1 10 ? 3.453 6.727 -5.23 1 93.19 10 PHE B O 1
ATOM 948 N N . ILE B 1 11 ? 3.576 8.297 -6.812 1 94.69 11 ILE B N 1
ATOM 949 C CA . ILE B 1 11 ? 4.082 7.355 -7.805 1 94.69 11 ILE B CA 1
ATOM 950 C C . ILE B 1 11 ? 5.457 6.844 -7.375 1 94.69 11 ILE B C 1
ATOM 952 O O . ILE B 1 11 ? 5.727 5.641 -7.441 1 94.69 11 ILE B O 1
ATOM 956 N N . LEU B 1 12 ? 6.289 7.73 -6.906 1 96.25 12 LEU B N 1
ATOM 957 C CA . LEU B 1 12 ? 7.613 7.332 -6.445 1 96.25 12 LEU B CA 1
ATOM 958 C C . LEU B 1 12 ? 7.516 6.406 -5.238 1 96.25 12 LEU B C 1
ATOM 960 O O . LEU B 1 12 ? 8.242 5.41 -5.152 1 96.25 12 LEU B O 1
ATOM 964 N N . ALA B 1 13 ? 6.637 6.719 -4.309 1 96.38 13 ALA B N 1
ATOM 965 C CA . ALA B 1 13 ? 6.414 5.867 -3.145 1 96.38 13 ALA B CA 1
ATOM 966 C C . ALA B 1 13 ? 5.93 4.48 -3.564 1 96.38 13 ALA B C 1
ATOM 968 O O . ALA B 1 13 ? 6.453 3.469 -3.094 1 96.38 13 ALA B O 1
ATOM 969 N N . GLY B 1 14 ? 4.977 4.449 -4.441 1 96.38 14 GLY B N 1
ATOM 970 C CA . GLY B 1 14 ? 4.449 3.188 -4.93 1 96.38 14 GLY B CA 1
ATOM 971 C C . GLY B 1 14 ? 5.488 2.332 -5.625 1 96.38 14 GLY B C 1
ATOM 972 O O . GLY B 1 14 ? 5.539 1.117 -5.422 1 96.38 14 GLY B O 1
ATOM 973 N N . LEU B 1 15 ? 6.309 3 -6.434 1 96.88 15 LEU B N 1
ATOM 974 C CA . LEU B 1 15 ? 7.355 2.266 -7.137 1 96.88 15 LEU B CA 1
ATOM 975 C C . LEU B 1 15 ? 8.367 1.679 -6.152 1 96.88 15 LEU B C 1
ATOM 977 O O . LEU B 1 15 ? 8.789 0.531 -6.301 1 96.88 15 LEU B O 1
ATOM 981 N N . ALA B 1 16 ? 8.773 2.463 -5.215 1 97.31 16 ALA B N 1
ATOM 982 C CA . ALA B 1 16 ? 9.703 1.971 -4.203 1 97.31 16 ALA B CA 1
ATOM 983 C C . ALA B 1 16 ? 9.102 0.808 -3.422 1 97.31 16 ALA B C 1
ATOM 985 O O . ALA B 1 16 ? 9.766 -0.199 -3.178 1 97.31 16 ALA B O 1
ATOM 986 N N . GLU B 1 17 ? 7.883 0.941 -3.027 1 97.31 17 GLU B N 1
ATOM 987 C CA . GLU B 1 17 ? 7.203 -0.101 -2.266 1 97.31 17 GLU B CA 1
ATOM 988 C C . GLU B 1 17 ? 7.035 -1.371 -3.096 1 97.31 17 GLU B C 1
ATOM 990 O O . GLU B 1 17 ? 7.355 -2.469 -2.635 1 97.31 17 GLU B O 1
ATOM 995 N N . ILE B 1 18 ? 6.523 -1.224 -4.277 1 97 18 ILE B N 1
ATOM 996 C CA . ILE B 1 18 ? 6.223 -2.365 -5.133 1 97 18 ILE B CA 1
ATOM 997 C C . ILE B 1 18 ? 7.523 -3.047 -5.559 1 97 18 ILE B C 1
ATOM 999 O O . ILE B 1 18 ? 7.629 -4.273 -5.516 1 97 18 ILE B O 1
ATOM 1003 N N . ALA B 1 19 ? 8.477 -2.236 -5.984 1 97.44 19 ALA B N 1
ATOM 1004 C CA . ALA B 1 19 ? 9.773 -2.803 -6.332 1 97.44 19 ALA B CA 1
ATOM 1005 C C . ALA B 1 19 ? 10.391 -3.535 -5.141 1 97.44 19 ALA B C 1
ATOM 1007 O O . ALA B 1 19 ? 10.977 -4.609 -5.297 1 97.44 19 ALA B O 1
ATOM 1008 N N . GLY B 1 20 ? 10.336 -2.916 -3.994 1 97.62 20 GLY B N 1
ATOM 1009 C CA . GLY B 1 20 ? 10.828 -3.57 -2.795 1 97.62 20 GLY B CA 1
ATOM 1010 C C . GLY B 1 20 ? 10.125 -4.879 -2.494 1 97.62 20 GLY B C 1
ATOM 1011 O O . GLY B 1 20 ? 10.766 -5.895 -2.23 1 97.62 20 GLY B O 1
ATOM 1012 N N . GLY B 1 21 ? 8.844 -4.828 -2.49 1 96.06 21 GLY B N 1
ATOM 1013 C CA . GLY B 1 21 ? 8.07 -6.047 -2.287 1 96.06 21 GLY B CA 1
ATOM 1014 C C . GLY B 1 21 ? 8.367 -7.121 -3.314 1 96.06 21 GLY B C 1
ATOM 1015 O O . GLY B 1 21 ? 8.43 -8.305 -2.984 1 96.06 21 GLY B O 1
ATOM 1016 N N . TYR B 1 22 ? 8.5 -6.68 -4.531 1 96 22 TYR B N 1
ATOM 1017 C CA . TYR B 1 22 ? 8.797 -7.609 -5.613 1 96 22 TYR B CA 1
ATOM 1018 C C . TYR B 1 22 ? 10.141 -8.297 -5.395 1 96 22 TYR B C 1
ATOM 1020 O O . TYR B 1 22 ? 10.281 -9.492 -5.648 1 96 22 TYR B O 1
ATOM 1028 N N . LEU B 1 23 ? 11.125 -7.566 -4.988 1 97 23 LEU B N 1
ATOM 1029 C CA . LEU B 1 23 ? 12.445 -8.125 -4.75 1 97 23 LEU B CA 1
ATOM 1030 C C . LEU B 1 23 ? 12.414 -9.133 -3.604 1 97 23 LEU B C 1
ATOM 1032 O O . LEU B 1 23 ? 13.062 -10.18 -3.668 1 97 23 LEU B O 1
ATOM 1036 N N . VAL B 1 24 ? 11.672 -8.828 -2.613 1 96.31 24 VAL B N 1
ATOM 1037 C CA . VAL B 1 24 ? 11.508 -9.773 -1.515 1 96.31 24 VAL B CA 1
ATOM 1038 C C . VAL B 1 24 ? 10.773 -11.023 -2.01 1 96.31 24 VAL B C 1
ATOM 1040 O O . VAL B 1 24 ? 11.141 -12.148 -1.653 1 96.31 24 VAL B O 1
ATOM 1043 N N . TRP B 1 25 ? 9.781 -10.742 -2.861 1 93.62 25 TRP B N 1
ATOM 1044 C CA . TRP B 1 25 ? 9.039 -11.82 -3.506 1 93.62 25 TRP B CA 1
ATOM 1045 C C . TRP B 1 25 ? 9.969 -12.719 -4.309 1 93.62 25 TRP B C 1
ATOM 1047 O O . TRP B 1 25 ? 9.867 -13.945 -4.238 1 93.62 25 TRP B O 1
ATOM 1057 N N . GLN B 1 26 ? 10.906 -12.156 -5.039 1 94.31 26 GLN B N 1
ATOM 1058 C CA . GLN B 1 26 ? 11.859 -12.914 -5.836 1 94.31 26 GLN B CA 1
ATOM 1059 C C . GLN B 1 26 ? 12.805 -13.719 -4.945 1 94.31 26 GLN B C 1
ATOM 1061 O O . GLN B 1 26 ? 13.18 -14.844 -5.289 1 94.31 26 GLN B O 1
ATOM 1066 N N . TRP B 1 27 ? 13.172 -13.148 -3.891 1 94.81 27 TRP B N 1
ATOM 1067 C CA . TRP B 1 27 ? 14.055 -13.828 -2.949 1 94.81 27 TRP B CA 1
ATOM 1068 C C . TRP B 1 27 ? 13.367 -15.055 -2.346 1 94.81 27 TRP B C 1
ATOM 1070 O O . TRP B 1 27 ? 13.906 -16.156 -2.393 1 94.81 27 TRP B O 1
ATOM 1080 N N . LEU B 1 28 ? 12.141 -14.953 -1.956 1 93.31 28 LEU B N 1
ATOM 1081 C CA . LEU B 1 28 ? 11.508 -15.969 -1.126 1 93.31 28 LEU B CA 1
ATOM 1082 C C . LEU B 1 28 ? 10.719 -16.953 -1.982 1 93.31 28 LEU B C 1
ATOM 1084 O O . LEU B 1 28 ? 10.539 -18.109 -1.595 1 93.31 28 LEU B O 1
ATOM 1088 N N . ARG B 1 29 ? 10.281 -16.5 -3.129 1 90.44 29 ARG B N 1
ATOM 1089 C CA . ARG B 1 29 ? 9.398 -17.359 -3.898 1 90.44 29 ARG B CA 1
ATOM 1090 C C . ARG B 1 29 ? 10.078 -17.844 -5.176 1 90.44 29 ARG B C 1
ATOM 1092 O O . ARG B 1 29 ? 9.641 -18.828 -5.789 1 90.44 29 ARG B O 1
ATOM 1099 N N . ALA B 1 30 ? 11.016 -17.172 -5.629 1 89 30 ALA B N 1
ATOM 1100 C CA . ALA B 1 30 ? 11.648 -17.516 -6.895 1 89 30 ALA B CA 1
ATOM 1101 C C . ALA B 1 30 ? 13.086 -18 -6.676 1 89 30 ALA B C 1
ATOM 1103 O O . ALA B 1 30 ? 13.883 -18.031 -7.613 1 89 30 ALA B O 1
ATOM 1104 N N . ASP B 1 31 ? 13.508 -18.172 -5.395 1 90.19 31 ASP B N 1
ATOM 1105 C CA . ASP B 1 31 ? 14.789 -18.75 -5.004 1 90.19 31 ASP B CA 1
ATOM 1106 C C . ASP B 1 31 ? 15.953 -17.875 -5.496 1 90.19 31 ASP B C 1
ATOM 1108 O O . ASP B 1 31 ? 16.938 -18.406 -6.035 1 90.19 31 ASP B O 1
ATOM 1112 N N . ARG B 1 32 ? 15.742 -16.594 -5.586 1 93.62 32 ARG B N 1
ATOM 1113 C CA . ARG B 1 32 ? 16.828 -15.68 -5.926 1 93.62 32 ARG B CA 1
ATOM 1114 C C . ARG B 1 32 ? 17.719 -15.406 -4.715 1 93.62 32 ARG B C 1
ATOM 1116 O O . ARG B 1 32 ? 17.391 -15.805 -3.598 1 93.62 32 ARG B O 1
ATOM 1123 N N . SER B 1 33 ? 18.812 -14.844 -4.969 1 95.69 33 SER B N 1
ATOM 1124 C CA . SER B 1 33 ? 19.812 -14.609 -3.928 1 95.69 33 SER B CA 1
ATOM 1125 C C . SER B 1 33 ? 19.25 -13.703 -2.83 1 95.69 33 SER B C 1
ATOM 1127 O O . SER B 1 33 ? 18.281 -12.977 -3.051 1 95.69 33 SER B O 1
ATOM 1129 N N . ILE B 1 34 ? 19.859 -13.758 -1.685 1 95.75 34 ILE B N 1
ATOM 1130 C CA . ILE B 1 34 ? 19.469 -12.984 -0.517 1 95.75 34 ILE B CA 1
ATOM 1131 C C . ILE B 1 34 ? 19.609 -11.492 -0.817 1 95.75 34 ILE B C 1
ATOM 1133 O O . ILE B 1 34 ? 18.938 -10.664 -0.19 1 95.75 34 ILE B O 1
ATOM 1137 N N . TRP B 1 35 ? 20.422 -11.141 -1.764 1 96.88 35 TRP B N 1
ATOM 1138 C CA . TRP B 1 35 ? 20.641 -9.734 -2.096 1 96.88 35 TRP B CA 1
ATOM 1139 C C . TRP B 1 35 ? 19.375 -9.094 -2.635 1 96.88 35 TRP B C 1
ATOM 1141 O O . TRP B 1 35 ? 19.172 -7.887 -2.49 1 96.88 35 TRP B O 1
ATOM 1151 N N . PHE B 1 36 ? 18.5 -9.891 -3.215 1 97.19 36 PHE B N 1
ATOM 1152 C CA . PHE B 1 36 ? 17.203 -9.383 -3.637 1 97.19 36 PHE B CA 1
ATOM 1153 C C . PHE B 1 36 ? 16.359 -8.953 -2.432 1 97.19 36 PHE B C 1
ATOM 1155 O O . PHE B 1 36 ? 15.695 -7.918 -2.467 1 97.19 36 PHE B O 1
ATOM 1162 N N . GLY B 1 37 ? 16.5 -9.711 -1.401 1 96.69 37 GLY B N 1
ATOM 1163 C CA . GLY B 1 37 ? 15.797 -9.367 -0.174 1 96.69 37 GLY B CA 1
ATOM 1164 C C . GLY B 1 37 ? 16.359 -8.133 0.51 1 96.69 37 GLY B C 1
ATOM 1165 O O . GLY B 1 37 ? 15.594 -7.293 0.993 1 96.69 37 GLY B O 1
ATOM 1166 N N . VAL B 1 38 ? 17.656 -8.094 0.532 1 97.69 38 VAL B N 1
ATOM 1167 C CA . VAL B 1 38 ? 18.312 -6.961 1.178 1 97.69 38 VAL B CA 1
ATOM 1168 C C . VAL B 1 38 ? 17.969 -5.672 0.438 1 97.69 38 VAL B C 1
ATOM 1170 O O . VAL B 1 38 ? 17.594 -4.672 1.058 1 97.69 38 VAL B O 1
ATOM 1173 N N . LEU B 1 39 ? 18.125 -5.719 -0.844 1 97.75 39 LEU B N 1
ATOM 1174 C CA . LEU B 1 39 ? 17.766 -4.551 -1.646 1 97.75 39 LEU B CA 1
ATOM 1175 C C . LEU B 1 39 ? 16.297 -4.215 -1.497 1 97.75 39 LEU B C 1
ATOM 1177 O O . LEU B 1 39 ? 15.914 -3.041 -1.443 1 97.75 39 LEU B O 1
ATOM 1181 N N . GLY B 1 40 ? 15.477 -5.25 -1.459 1 98.12 40 GLY B N 1
ATOM 1182 C CA . GLY B 1 40 ? 14.055 -5.039 -1.229 1 98.12 40 GLY B CA 1
ATOM 1183 C C . GLY B 1 40 ? 13.758 -4.355 0.092 1 98.12 40 GLY B C 1
ATOM 1184 O O . GLY B 1 40 ? 12.945 -3.432 0.15 1 98.12 40 GLY B O 1
ATOM 1185 N N . ALA B 1 41 ? 14.453 -4.758 1.103 1 97.62 41 ALA B N 1
ATOM 1186 C CA . ALA B 1 41 ? 14.297 -4.156 2.426 1 97.62 41 ALA B CA 1
ATOM 1187 C C . ALA B 1 41 ? 14.688 -2.682 2.408 1 97.62 41 ALA B C 1
ATOM 1189 O O . ALA B 1 41 ? 13.992 -1.844 2.986 1 97.62 41 ALA B O 1
ATOM 1190 N N . ILE B 1 42 ? 15.781 -2.395 1.781 1 98.12 42 ILE B N 1
ATOM 1191 C CA . ILE B 1 42 ? 16.266 -1.02 1.689 1 98.12 42 ILE B CA 1
ATOM 1192 C C . ILE B 1 42 ? 15.227 -0.16 0.967 1 98.12 42 ILE B C 1
ATOM 1194 O O . ILE B 1 42 ? 14.922 0.951 1.405 1 98.12 42 ILE B O 1
ATOM 1198 N N . LEU B 1 43 ? 14.664 -0.624 -0.093 1 98.25 43 LEU B N 1
ATOM 1199 C CA . LEU B 1 43 ? 13.656 0.102 -0.86 1 98.25 43 LEU B CA 1
ATOM 1200 C C . LEU B 1 43 ? 12.391 0.305 -0.038 1 98.25 43 LEU B C 1
ATOM 1202 O O . LEU B 1 43 ? 11.781 1.377 -0.083 1 98.25 43 LEU B O 1
ATOM 1206 N N . LEU B 1 44 ? 12.047 -0.707 0.737 1 98.31 44 LEU B N 1
ATOM 1207 C CA . LEU B 1 44 ? 10.852 -0.609 1.573 1 98.31 44 LEU B CA 1
ATOM 1208 C C . LEU B 1 44 ? 11.039 0.443 2.662 1 98.31 44 LEU B C 1
ATOM 1210 O O . LEU B 1 44 ? 10.117 1.211 2.951 1 98.31 44 LEU B O 1
ATOM 1214 N N . VAL B 1 45 ? 12.18 0.416 3.23 1 97.5 45 VAL B N 1
ATOM 1215 C CA . VAL B 1 45 ? 12.469 1.45 4.219 1 97.5 45 VAL B CA 1
ATOM 1216 C C . VAL B 1 45 ? 12.445 2.824 3.549 1 97.5 45 VAL B C 1
ATOM 1218 O O . VAL B 1 45 ? 11.891 3.779 4.098 1 97.5 45 VAL B O 1
ATOM 1221 N N . GLY B 1 46 ? 13.102 2.93 2.379 1 97.5 46 GLY B N 1
ATOM 1222 C CA . GLY B 1 46 ? 13.062 4.168 1.619 1 97.5 46 GLY B CA 1
ATOM 1223 C C . GLY B 1 46 ? 11.648 4.641 1.324 1 97.5 46 GLY B C 1
ATOM 1224 O O . GLY B 1 46 ? 11.359 5.836 1.406 1 97.5 46 GLY B O 1
ATOM 1225 N N . TYR B 1 47 ? 10.734 3.764 0.942 1 97.44 47 TYR B N 1
ATOM 1226 C CA . TYR B 1 47 ? 9.328 4.07 0.7 1 97.44 47 TYR B CA 1
ATOM 1227 C C . TYR B 1 47 ? 8.703 4.766 1.905 1 97.44 47 TYR B C 1
ATOM 1229 O O . TYR B 1 47 ? 7.887 5.676 1.752 1 97.44 47 TYR B O 1
ATOM 1237 N N . GLY B 1 48 ? 9.031 4.379 3.129 1 95.81 48 GLY B N 1
ATOM 1238 C CA . GLY B 1 48 ? 8.445 4.934 4.34 1 95.81 48 GLY B CA 1
ATOM 1239 C C . GLY B 1 48 ? 8.688 6.422 4.496 1 95.81 48 GLY B C 1
ATOM 1240 O O . GLY B 1 48 ? 7.949 7.105 5.199 1 95.81 48 GLY B O 1
ATOM 1241 N N . PHE B 1 49 ? 9.711 6.957 3.805 1 96 49 PHE B N 1
ATOM 1242 C CA . PHE B 1 49 ? 10.07 8.367 3.928 1 96 49 PHE B CA 1
ATOM 1243 C C . PHE B 1 49 ? 9.273 9.219 2.943 1 96 49 PHE B C 1
ATOM 1245 O O . PHE B 1 49 ? 9.047 10.406 3.186 1 96 49 PHE B O 1
ATOM 1252 N N . LEU B 1 50 ? 8.789 8.672 1.9 1 95.06 50 LEU B N 1
ATOM 1253 C CA . LEU B 1 50 ? 8.25 9.422 0.776 1 95.06 50 LEU B CA 1
ATOM 1254 C C . LEU B 1 50 ? 6.887 10.016 1.12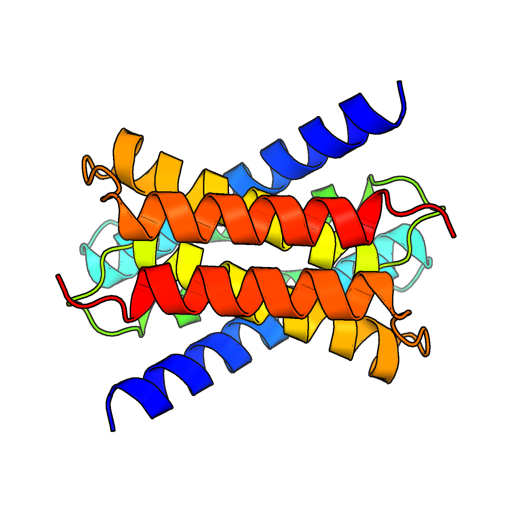5 1 95.06 50 LEU B C 1
ATOM 1256 O O . LEU B 1 50 ? 6.621 11.188 0.837 1 95.06 50 LEU B O 1
ATOM 1260 N N . PRO B 1 51 ? 6.004 9.258 1.816 1 91.75 51 PRO B N 1
ATOM 1261 C CA . PRO B 1 51 ? 4.715 9.852 2.189 1 91.75 51 PRO B CA 1
ATOM 1262 C C . PRO B 1 51 ? 4.863 11.031 3.143 1 91.75 51 PRO B C 1
ATOM 1264 O O . PRO B 1 51 ? 3.975 11.891 3.211 1 91.75 51 PRO B O 1
ATOM 1267 N N . THR B 1 52 ? 5.938 11.07 3.873 1 93.19 52 THR B N 1
ATOM 1268 C CA . THR B 1 52 ? 6.133 12.148 4.828 1 93.19 52 THR B CA 1
ATOM 1269 C C . THR B 1 52 ? 6.438 13.461 4.109 1 93.19 52 THR B C 1
ATOM 1271 O O . THR B 1 52 ? 6.379 14.539 4.711 1 93.19 52 THR B O 1
ATOM 1274 N N . LEU B 1 53 ? 6.719 13.422 2.852 1 92.75 53 LEU B N 1
ATOM 1275 C CA . LEU B 1 53 ? 7.047 14.609 2.072 1 92.75 53 LEU B CA 1
ATOM 1276 C C . LEU B 1 53 ? 5.789 15.234 1.477 1 92.75 53 LEU B C 1
ATOM 1278 O O . LEU B 1 53 ? 5.855 16.281 0.828 1 92.75 53 LEU B O 1
ATOM 1282 N N . GLN B 1 54 ? 4.586 14.609 1.691 1 89.12 54 GLN B N 1
ATOM 1283 C CA . GLN B 1 54 ? 3.312 15.156 1.228 1 89.12 54 GLN B CA 1
ATOM 1284 C C . GLN B 1 54 ? 2.939 16.422 2.004 1 89.12 54 GLN B C 1
ATOM 1286 O O . GLN B 1 54 ? 3.469 16.656 3.09 1 89.12 54 GLN B O 1
ATOM 1291 N N . PRO B 1 55 ? 2.096 17.234 1.347 1 85.44 55 PRO B N 1
ATOM 1292 C CA . PRO B 1 55 ? 1.712 18.469 2.045 1 85.44 55 PRO B CA 1
ATOM 1293 C C . PRO B 1 55 ? 1.196 18.203 3.457 1 85.44 55 PRO B C 1
ATOM 1295 O O . PRO B 1 55 ? 0.484 17.234 3.688 1 85.44 55 PRO B O 1
ATOM 1298 N N . GLN B 1 56 ? 1.447 19.125 4.332 1 82.62 56 GLN B N 1
ATOM 1299 C CA . GLN B 1 56 ? 1.148 18.953 5.754 1 82.62 56 GLN B CA 1
ATOM 1300 C C . GLN B 1 56 ? -0.347 19.094 6.02 1 82.62 56 GLN B C 1
ATOM 1302 O O . GLN B 1 56 ? -0.842 18.656 7.059 1 82.62 56 GLN B O 1
ATOM 1307 N N . VAL B 1 57 ? -1.022 19.625 5.094 1 78.56 57 VAL B N 1
ATOM 1308 C CA . VAL B 1 57 ? -2.447 19.891 5.285 1 78.56 57 VAL B CA 1
ATOM 1309 C C . VAL B 1 57 ? -3.217 18.562 5.254 1 78.56 57 VAL B C 1
ATOM 1311 O O . VAL B 1 57 ? -4.336 18.484 5.766 1 78.56 57 VAL B O 1
ATOM 1314 N N . TRP B 1 58 ? -2.672 17.578 4.746 1 82.25 58 TRP B N 1
ATOM 1315 C CA . TRP B 1 58 ? -3.355 16.297 4.656 1 82.25 58 TRP B CA 1
ATOM 1316 C C . TRP B 1 58 ? -3.018 15.422 5.859 1 82.25 58 TRP B C 1
ATOM 1318 O O . TRP B 1 58 ? -1.866 15.367 6.293 1 82.25 58 TRP B O 1
ATOM 1328 N N . SER B 1 59 ? -4.055 14.891 6.359 1 87 59 SER B N 1
ATOM 1329 C CA . SER B 1 59 ? -3.857 13.969 7.473 1 87 59 SER B CA 1
ATOM 1330 C C . SER B 1 59 ? -3.232 12.656 7 1 87 59 SER B C 1
ATOM 1332 O O . SER B 1 59 ? -3.373 12.281 5.832 1 87 59 SER B O 1
ATOM 1334 N N . PHE B 1 60 ? -2.582 11.914 7.926 1 89.31 60 PHE B N 1
ATOM 1335 C CA . PHE B 1 60 ? -1.923 10.648 7.629 1 89.31 60 PHE B CA 1
ATOM 1336 C C . PHE B 1 60 ? -2.893 9.672 6.973 1 89.31 60 PHE B C 1
ATOM 1338 O O . PHE B 1 60 ? -2.598 9.117 5.914 1 89.31 60 PHE B O 1
ATOM 1345 N N . GLY B 1 61 ? -4.035 9.508 7.609 1 89.69 61 GLY B N 1
ATOM 1346 C CA . GLY B 1 61 ? -5.023 8.562 7.109 1 89.69 61 GLY B CA 1
ATOM 1347 C C . GLY B 1 61 ? -5.457 8.852 5.684 1 89.69 61 GLY B C 1
ATOM 1348 O O . GLY B 1 61 ? -5.57 7.938 4.867 1 89.69 61 GLY B O 1
ATOM 1349 N N . ARG B 1 62 ? -5.613 10.078 5.344 1 87.19 62 ARG B N 1
ATOM 1350 C CA . ARG B 1 62 ? -6.078 10.469 4.016 1 87.19 62 ARG B CA 1
ATOM 1351 C C . ARG B 1 62 ? -4.969 10.305 2.982 1 87.19 62 ARG B C 1
ATOM 1353 O O . ARG B 1 62 ?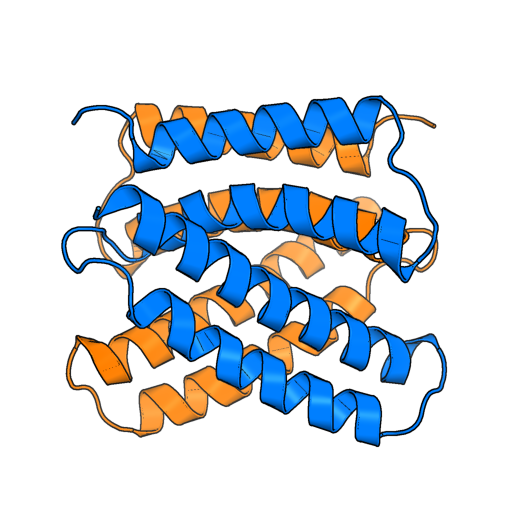 -5.227 9.891 1.85 1 87.19 62 ARG B O 1
ATOM 1360 N N . VAL B 1 63 ? -3.814 10.648 3.393 1 88.69 63 VAL B N 1
ATOM 1361 C CA . VAL B 1 63 ? -2.676 10.492 2.492 1 88.69 63 VAL B CA 1
ATOM 1362 C C . VAL B 1 63 ? -2.51 9.023 2.111 1 88.69 63 VAL B C 1
ATOM 1364 O O . VAL B 1 63 ? -2.406 8.695 0.928 1 88.69 63 VAL B O 1
ATOM 1367 N N . TYR B 1 64 ? -2.566 8.227 3.068 1 93.62 64 TYR B N 1
ATOM 1368 C CA . TYR B 1 64 ? -2.355 6.805 2.826 1 93.62 64 TYR B CA 1
ATOM 1369 C C . TYR B 1 64 ? -3.535 6.199 2.074 1 93.62 64 TYR B C 1
ATOM 1371 O O . TYR B 1 64 ? -3.354 5.32 1.226 1 93.62 64 TYR B O 1
ATOM 1379 N N . ALA B 1 65 ? -4.68 6.641 2.375 1 91.56 65 ALA B N 1
ATOM 1380 C CA . ALA B 1 65 ? -5.852 6.145 1.658 1 91.56 65 ALA B CA 1
ATOM 1381 C C . ALA B 1 65 ? -5.789 6.516 0.179 1 91.56 65 ALA B C 1
ATOM 1383 O O . ALA B 1 65 ? -6.027 5.672 -0.689 1 91.56 65 ALA B O 1
ATOM 1384 N N . ALA B 1 66 ? -5.484 7.742 -0.099 1 88.25 66 ALA B N 1
ATOM 1385 C CA . ALA B 1 66 ? -5.359 8.18 -1.486 1 88.25 66 ALA B CA 1
ATOM 1386 C C . ALA B 1 66 ? -4.234 7.434 -2.197 1 88.25 66 ALA B C 1
ATOM 1388 O O . ALA B 1 66 ? -4.383 7.027 -3.354 1 88.25 66 ALA B O 1
ATOM 1389 N N . TYR B 1 67 ? -3.184 7.25 -1.509 1 92.12 67 TYR B N 1
ATOM 1390 C CA . TYR B 1 67 ? -2.037 6.512 -2.033 1 92.12 67 TYR B CA 1
ATOM 1391 C C . TYR B 1 67 ? -2.436 5.098 -2.432 1 92.12 67 TYR B C 1
ATOM 1393 O O . TYR B 1 67 ? -1.92 4.555 -3.41 1 92.12 67 TYR B O 1
ATOM 1401 N N . GLY B 1 68 ? -3.32 4.492 -1.671 1 92.44 68 GLY B N 1
ATOM 1402 C CA . GLY B 1 68 ? -3.791 3.15 -1.975 1 92.44 68 GLY B CA 1
ATOM 1403 C C . GLY B 1 68 ? -4.336 3.016 -3.383 1 92.44 68 GLY B C 1
ATOM 1404 O O . GLY B 1 68 ? -4.164 1.978 -4.023 1 92.44 68 GLY B O 1
ATOM 1405 N N . GLY B 1 69 ? -5.012 4.039 -3.809 1 89.88 69 GLY B N 1
ATOM 1406 C CA . GLY B 1 69 ? -5.52 4.008 -5.172 1 89.88 69 GLY B CA 1
ATOM 1407 C C . GLY B 1 69 ? -4.422 3.969 -6.219 1 89.88 69 GLY B C 1
ATOM 1408 O O . GLY B 1 69 ? -4.484 3.178 -7.16 1 89.88 69 GLY B O 1
ATOM 1409 N N . VAL B 1 70 ? -3.434 4.781 -6.094 1 89.81 70 VAL B N 1
ATOM 1410 C CA . VAL B 1 70 ? -2.289 4.816 -6.996 1 89.81 70 VAL B CA 1
ATOM 1411 C C . VAL B 1 70 ? -1.548 3.48 -6.941 1 89.81 70 VAL B C 1
ATOM 1413 O O . VAL B 1 70 ? -1.132 2.953 -7.977 1 89.81 70 VAL B O 1
ATOM 1416 N N . PHE B 1 71 ? -1.502 3.004 -5.785 1 94.75 71 PHE B N 1
ATOM 1417 C CA . PHE B 1 71 ? -0.84 1.728 -5.535 1 94.75 71 PHE B CA 1
ATOM 1418 C C . PHE B 1 71 ? -1.491 0.614 -6.348 1 94.75 71 PHE B C 1
ATOM 1420 O O . PHE B 1 71 ? -0.799 -0.231 -6.922 1 94.75 71 PHE B O 1
ATOM 1427 N N . ILE B 1 72 ? -2.768 0.585 -6.391 1 93 72 ILE B N 1
ATOM 1428 C CA . ILE B 1 72 ? -3.504 -0.448 -7.109 1 93 72 ILE B CA 1
ATOM 1429 C C . ILE B 1 72 ? -3.148 -0.393 -8.594 1 93 72 ILE B C 1
ATOM 1431 O O . ILE B 1 72 ? -2.805 -1.414 -9.195 1 93 72 ILE B O 1
ATOM 1435 N N . VAL B 1 73 ? -3.176 0.743 -9.172 1 90.75 73 VAL B N 1
ATOM 1436 C CA . VAL B 1 73 ? -2.885 0.919 -10.586 1 90.75 73 VAL B CA 1
ATOM 1437 C C . VAL B 1 73 ? -1.438 0.521 -10.875 1 90.75 73 VAL B C 1
ATOM 1439 O O . VAL B 1 73 ? -1.164 -0.205 -11.828 1 90.75 73 VAL B O 1
ATOM 1442 N N . LEU B 1 74 ? -0.557 0.957 -10.055 1 93.38 74 LEU B N 1
ATOM 1443 C CA . LEU B 1 74 ? 0.86 0.668 -10.242 1 93.38 74 LEU B CA 1
ATOM 1444 C C . LEU B 1 74 ? 1.136 -0.825 -10.102 1 93.38 74 LEU B C 1
ATOM 1446 O O . LEU B 1 74 ? 2.016 -1.365 -10.773 1 93.38 74 LEU B O 1
ATOM 1450 N N . SER B 1 75 ? 0.431 -1.427 -9.188 1 94.5 75 SER B N 1
ATOM 1451 C CA . SER B 1 75 ? 0.618 -2.863 -9 1 94.5 75 SER B CA 1
ATOM 1452 C C . SER B 1 75 ? 0.263 -3.635 -10.266 1 94.5 75 SER B C 1
ATOM 1454 O O . SER B 1 75 ? 0.978 -4.562 -10.656 1 94.5 75 SER B O 1
ATOM 1456 N N . LEU B 1 76 ? -0.846 -3.271 -10.852 1 92.31 76 LEU B N 1
ATOM 1457 C CA . LEU B 1 76 ? -1.251 -3.941 -12.078 1 92.31 76 LEU B CA 1
ATOM 1458 C C . LEU B 1 76 ? -0.281 -3.627 -13.219 1 92.31 76 LEU B C 1
ATOM 1460 O O . LEU B 1 76 ? 0.048 -4.504 -14.016 1 92.31 76 LEU B O 1
ATOM 1464 N N . ALA B 1 77 ? 0.113 -2.408 -13.344 1 93.5 77 ALA B N 1
ATOM 1465 C CA . ALA B 1 77 ? 1.098 -2.018 -14.352 1 93.5 77 ALA B CA 1
ATOM 1466 C C . ALA B 1 77 ? 2.398 -2.797 -14.18 1 93.5 77 ALA B C 1
ATOM 1468 O O . ALA B 1 77 ? 3.008 -3.225 -15.164 1 93.5 77 ALA B O 1
ATOM 1469 N N . TRP B 1 78 ? 2.826 -2.928 -12.922 1 93.75 78 TRP B N 1
ATOM 1470 C CA . TRP B 1 78 ? 4.016 -3.719 -12.625 1 93.75 78 TRP B CA 1
ATOM 1471 C C . TRP B 1 78 ? 3.85 -5.156 -13.109 1 93.75 78 TRP B C 1
ATOM 1473 O O . TRP B 1 78 ? 4.738 -5.707 -13.758 1 93.75 78 TRP B O 1
ATOM 1483 N N . GLY B 1 79 ? 2.738 -5.75 -12.742 1 91.5 79 GLY B N 1
ATOM 1484 C CA . GLY B 1 79 ? 2.457 -7.098 -13.203 1 91.5 79 GLY B CA 1
ATOM 1485 C C . GLY B 1 79 ? 2.486 -7.23 -14.711 1 91.5 79 GLY B C 1
ATOM 1486 O O . GLY B 1 79 ? 2.957 -8.234 -15.242 1 91.5 79 GLY B O 1
ATOM 1487 N N . TRP B 1 80 ? 1.981 -6.254 -15.336 1 91.81 80 TRP B N 1
ATOM 1488 C CA . TRP B 1 80 ? 1.938 -6.246 -16.797 1 91.81 80 TRP B CA 1
ATOM 1489 C C . TRP B 1 80 ? 3.334 -6.062 -17.375 1 91.81 80 TRP B C 1
ATOM 1491 O O . TRP B 1 80 ? 3.783 -6.875 -18.188 1 91.81 80 TRP B O 1
ATOM 1501 N N . LEU B 1 81 ? 4.078 -5.102 -16.938 1 92.5 81 LEU B N 1
ATOM 1502 C CA . LEU B 1 81 ? 5.312 -4.668 -17.594 1 92.5 81 LEU B CA 1
ATOM 1503 C C . LEU B 1 81 ? 6.492 -5.516 -17.125 1 92.5 81 LEU B C 1
ATOM 1505 O O . LEU B 1 81 ? 7.43 -5.758 -17.891 1 92.5 81 LEU B O 1
ATOM 1509 N N . ILE B 1 82 ? 6.484 -5.973 -15.93 1 90.81 82 ILE B N 1
ATOM 1510 C CA . ILE B 1 82 ? 7.629 -6.668 -15.352 1 90.81 82 ILE B CA 1
ATOM 1511 C C . ILE B 1 82 ? 7.383 -8.172 -15.367 1 90.81 82 ILE B C 1
ATOM 1513 O O . ILE B 1 82 ? 8.242 -8.945 -15.797 1 90.81 82 ILE B O 1
ATOM 1517 N N . ASP B 1 83 ? 6.148 -8.57 -15.016 1 89.44 83 ASP B N 1
ATOM 1518 C CA . ASP B 1 83 ? 5.84 -9.992 -14.953 1 89.44 83 ASP B CA 1
ATOM 1519 C C . ASP B 1 83 ? 5.172 -10.469 -16.25 1 89.44 83 ASP B C 1
ATOM 1521 O O . ASP B 1 83 ? 4.863 -11.648 -16.391 1 89.44 83 ASP B O 1
ATOM 1525 N N . HIS B 1 84 ? 4.914 -9.562 -17.141 1 90.88 84 HIS B N 1
ATOM 1526 C CA . HIS B 1 84 ? 4.316 -9.875 -18.438 1 90.88 84 HIS B CA 1
ATOM 1527 C C . HIS B 1 84 ? 2.98 -10.586 -18.266 1 90.88 84 HIS B C 1
ATOM 1529 O O . HIS B 1 84 ? 2.699 -11.57 -18.969 1 90.88 84 HIS B O 1
ATOM 1535 N N . ASN B 1 85 ? 2.289 -10.227 -17.25 1 89.38 85 ASN B N 1
ATOM 1536 C CA . ASN B 1 85 ? 0.921 -10.664 -16.984 1 89.38 85 ASN B CA 1
ATOM 1537 C C . ASN B 1 85 ? -0.075 -9.523 -17.172 1 89.38 85 ASN B C 1
ATOM 1539 O O . ASN B 1 85 ? -0.449 -8.859 -16.203 1 89.38 85 ASN B O 1
ATOM 1543 N N . PRO B 1 86 ? -0.555 -9.383 -18.406 1 89.62 86 PRO B N 1
ATOM 1544 C CA . 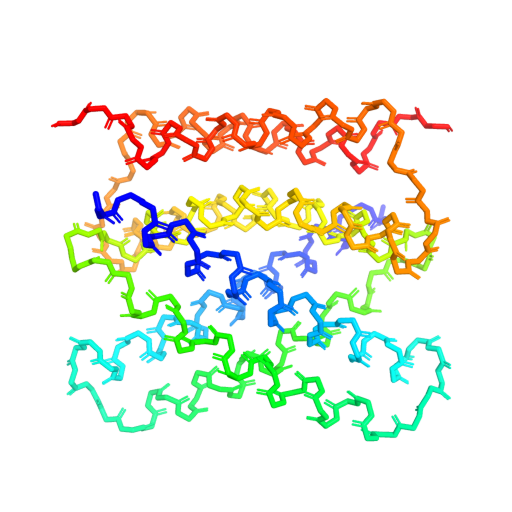PRO B 1 86 ? -1.45 -8.25 -18.672 1 89.62 86 PRO B CA 1
ATOM 1545 C C . PRO B 1 86 ? -2.754 -8.336 -17.875 1 89.62 86 PRO B C 1
ATOM 1547 O O . PRO B 1 86 ? -3.301 -9.43 -17.688 1 89.62 86 PRO B O 1
ATOM 1550 N N . PRO B 1 87 ? -3.146 -7.18 -17.391 1 89.75 87 PRO B N 1
ATOM 1551 C CA . PRO B 1 87 ? -4.41 -7.191 -16.641 1 89.75 87 PRO B CA 1
ATOM 1552 C C . PRO B 1 87 ? -5.613 -7.504 -17.531 1 89.75 87 PRO B C 1
ATOM 1554 O O . PRO B 1 87 ? -5.664 -7.07 -18.688 1 89.75 87 PRO B O 1
ATOM 1557 N N . ASP B 1 88 ? -6.484 -8.305 -17.016 1 90.94 88 ASP B N 1
ATOM 1558 C CA . ASP B 1 88 ? -7.727 -8.602 -17.703 1 90.94 88 ASP B CA 1
ATOM 1559 C C . ASP B 1 88 ? -8.773 -7.516 -17.469 1 90.94 88 ASP B C 1
ATOM 1561 O O . ASP B 1 88 ? -8.531 -6.57 -16.719 1 90.94 88 ASP B O 1
ATOM 1565 N N . GLN B 1 89 ? -9.859 -7.645 -18.156 1 90.88 89 GLN B N 1
ATOM 1566 C CA . GLN B 1 89 ? -10.875 -6.602 -18.125 1 90.88 89 GLN B CA 1
ATOM 1567 C C . GLN B 1 89 ? -11.398 -6.387 -16.703 1 90.88 89 GLN B C 1
ATOM 1569 O O . GLN B 1 89 ? -11.492 -5.25 -16.234 1 90.88 89 GLN B O 1
ATOM 1574 N N . PRO B 1 90 ? -11.742 -7.355 -15.914 1 89.44 90 PRO B N 1
ATOM 1575 C CA . PRO B 1 90 ? -12.18 -7.133 -14.539 1 89.44 90 PRO B CA 1
ATOM 1576 C C . PRO B 1 90 ? -11.125 -6.422 -13.688 1 89.44 90 PRO B C 1
ATOM 1578 O O . PRO B 1 90 ? -11.469 -5.586 -12.852 1 89.44 90 PRO B O 1
ATOM 1581 N N . SER B 1 91 ? -9.883 -6.793 -13.922 1 89.81 91 SER B N 1
ATOM 1582 C CA . SER B 1 91 ? -8.812 -6.125 -13.188 1 89.81 91 SER B CA 1
ATOM 1583 C C . SER B 1 91 ? -8.742 -4.645 -13.547 1 89.81 91 SER B C 1
ATOM 1585 O O . SER B 1 91 ? -8.508 -3.801 -12.672 1 89.81 91 SER B O 1
ATOM 1587 N N . LEU B 1 92 ? -8.961 -4.375 -14.75 1 90.56 92 LEU B N 1
ATOM 1588 C CA . LEU B 1 92 ? -8.953 -2.984 -15.188 1 90.56 92 LEU B CA 1
ATOM 1589 C C . LEU B 1 92 ? -10.148 -2.225 -14.617 1 90.56 92 LEU B C 1
ATOM 1591 O O . LEU B 1 92 ? -10.008 -1.075 -14.195 1 90.56 92 LEU B O 1
ATOM 1595 N N . VAL B 1 93 ? -11.25 -2.816 -14.625 1 91.06 93 VAL B N 1
ATOM 1596 C CA . VAL B 1 93 ? -12.445 -2.209 -14.055 1 91.06 93 VAL B CA 1
ATOM 1597 C C . VAL B 1 93 ? -12.242 -1.957 -12.562 1 91.06 93 VAL B C 1
ATOM 1599 O O . VAL B 1 93 ? -12.531 -0.869 -12.07 1 91.06 93 VAL B O 1
ATOM 1602 N N . GLY B 1 94 ? -11.75 -2.973 -11.875 1 90.19 94 GLY B N 1
ATOM 1603 C CA . GLY B 1 94 ? -11.477 -2.826 -10.453 1 90.19 94 GLY B CA 1
ATOM 1604 C C . GLY B 1 94 ? -10.484 -1.716 -10.148 1 90.19 94 GLY B C 1
ATOM 1605 O O . GLY B 1 94 ? -10.695 -0.935 -9.211 1 90.19 94 GLY B O 1
ATOM 1606 N N . ALA B 1 95 ? -9.469 -1.604 -10.914 1 91.19 95 ALA B N 1
ATOM 1607 C CA . ALA B 1 95 ? -8.453 -0.564 -10.734 1 91.19 95 ALA B CA 1
ATOM 1608 C C . ALA B 1 95 ? -9.055 0.824 -10.945 1 91.19 95 ALA B C 1
ATOM 1610 O O . ALA B 1 95 ? -8.742 1.761 -10.203 1 91.19 95 ALA B O 1
ATOM 1611 N N . CYS B 1 96 ? -9.852 0.957 -11.984 1 92.38 96 CYS B N 1
ATOM 1612 C CA . CYS B 1 96 ? -10.516 2.223 -12.266 1 92.38 96 CYS B CA 1
ATOM 1613 C C . CYS B 1 96 ? -11.414 2.635 -11.102 1 92.38 96 CYS B C 1
ATOM 1615 O O . CYS B 1 96 ? -11.406 3.797 -10.688 1 92.38 96 CYS B O 1
ATOM 1617 N N . LEU B 1 97 ? -12.164 1.729 -10.586 1 92.12 97 LEU B N 1
ATOM 1618 C CA . LEU B 1 97 ? -13.023 1.998 -9.438 1 92.12 97 LEU B CA 1
ATOM 1619 C C . LEU B 1 97 ? -12.188 2.441 -8.234 1 92.12 97 LEU B C 1
ATOM 1621 O O . LEU B 1 97 ? -12.539 3.41 -7.555 1 92.12 97 LEU B O 1
ATOM 1625 N N . ALA B 1 98 ? -11.133 1.75 -8 1 88.75 98 ALA B N 1
ATOM 1626 C CA . ALA B 1 98 ? -10.266 2.08 -6.875 1 88.75 98 ALA B CA 1
ATOM 1627 C C . ALA B 1 98 ? -9.656 3.471 -7.039 1 88.75 98 ALA B C 1
ATOM 1629 O O . ALA B 1 98 ? -9.547 4.223 -6.066 1 88.75 98 ALA B O 1
ATOM 1630 N N . LEU B 1 99 ? -9.266 3.811 -8.266 1 87.94 99 LEU B N 1
ATOM 1631 C CA . LEU B 1 99 ? -8.688 5.121 -8.539 1 87.94 99 LEU B CA 1
ATOM 1632 C C . LEU B 1 99 ? -9.719 6.223 -8.312 1 87.94 99 LEU B C 1
ATOM 1634 O O . LEU B 1 99 ? -9.406 7.277 -7.758 1 87.94 99 LEU B O 1
ATOM 1638 N N . VAL B 1 100 ? -10.875 5.992 -8.797 1 90.88 100 VAL B N 1
ATOM 1639 C CA . VAL B 1 100 ? -11.953 6.949 -8.586 1 90.88 100 VAL B CA 1
ATOM 1640 C C . VAL B 1 100 ? -12.203 7.121 -7.09 1 90.88 100 VAL B C 1
ATOM 1642 O O . VAL B 1 100 ? -12.352 8.25 -6.605 1 90.88 100 VAL B O 1
ATOM 1645 N N . GLY B 1 101 ? -12.273 6.02 -6.355 1 89.62 101 GLY B N 1
ATOM 1646 C CA . GLY B 1 101 ? -12.43 6.094 -4.91 1 89.62 101 GLY B CA 1
ATOM 1647 C C . GLY B 1 101 ? -11.336 6.895 -4.23 1 89.62 101 GLY B C 1
ATOM 1648 O O . GLY B 1 101 ? -11.617 7.754 -3.391 1 89.62 101 GLY B O 1
ATOM 1649 N N . ALA B 1 102 ? -10.117 6.719 -4.602 1 87.81 102 ALA B N 1
ATOM 1650 C CA . ALA B 1 102 ? -8.977 7.445 -4.055 1 87.81 102 ALA B CA 1
ATOM 1651 C C . AL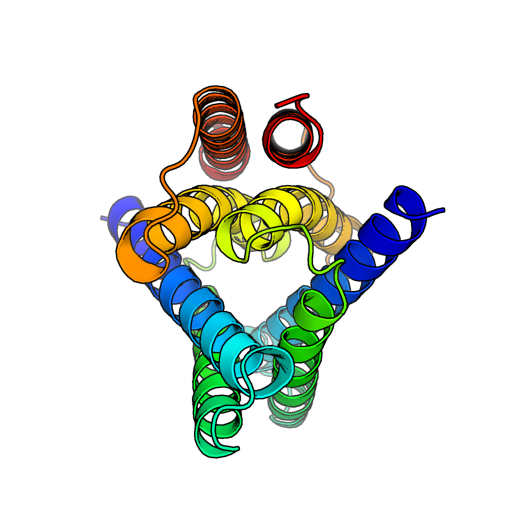A B 1 102 ? -9.078 8.938 -4.359 1 87.81 102 ALA B C 1
ATOM 1653 O O . ALA B 1 102 ? -8.766 9.773 -3.51 1 87.81 102 ALA B O 1
ATOM 1654 N N . ALA B 1 103 ? -9.469 9.266 -5.562 1 85.94 103 ALA B N 1
ATOM 1655 C CA . ALA B 1 103 ? -9.648 10.656 -5.953 1 85.94 103 ALA B CA 1
ATOM 1656 C C . ALA B 1 103 ? -10.719 11.336 -5.105 1 85.94 103 ALA B C 1
ATOM 1658 O O . ALA B 1 103 ? -10.562 12.492 -4.707 1 85.94 103 ALA B O 1
ATOM 1659 N N . ILE B 1 104 ? -11.727 10.633 -4.852 1 88.81 104 ILE B N 1
ATOM 1660 C CA . ILE B 1 104 ? -12.797 11.164 -4.012 1 88.81 104 ILE B CA 1
ATOM 1661 C C . ILE B 1 104 ? -12.266 11.438 -2.609 1 88.81 104 ILE B C 1
ATOM 1663 O O . ILE B 1 104 ? -12.562 12.484 -2.023 1 88.81 104 ILE B O 1
ATOM 1667 N N . ILE B 1 105 ? -11.492 10.57 -2.07 1 85.81 105 ILE B N 1
ATOM 1668 C CA . ILE B 1 105 ? -10.953 10.711 -0.722 1 85.81 105 ILE B CA 1
ATOM 1669 C C . ILE B 1 105 ? -10.062 11.945 -0.647 1 85.81 105 ILE B C 1
ATOM 1671 O O . ILE B 1 105 ? -10.148 12.727 0.306 1 85.81 105 ILE B O 1
ATOM 1675 N N . LEU B 1 106 ? -9.281 12.211 -1.688 1 78.19 106 LEU B N 1
ATOM 1676 C CA . LEU B 1 106 ? -8.258 13.25 -1.605 1 78.19 106 LEU B CA 1
ATOM 1677 C C . LEU B 1 106 ? -8.812 14.594 -2.064 1 78.19 106 LEU B C 1
ATOM 1679 O O . LEU B 1 106 ? -8.492 15.633 -1.48 1 78.19 106 LEU B O 1
ATOM 1683 N N . TYR B 1 107 ? -9.672 14.57 -3.098 1 78.38 107 TYR B N 1
ATOM 1684 C CA . TYR B 1 107 ? -9.945 15.836 -3.77 1 78.38 107 TYR B CA 1
ATOM 1685 C C . TYR B 1 107 ? -11.398 16.266 -3.566 1 78.38 107 TYR B C 1
ATOM 1687 O O . TYR B 1 107 ? -11.797 17.359 -3.984 1 78.38 107 TYR B O 1
ATOM 1695 N N . TRP B 1 108 ? -12.133 15.359 -2.947 1 81.38 108 TRP B N 1
ATOM 1696 C CA . TRP B 1 108 ? -13.484 15.812 -2.656 1 81.38 108 TRP B CA 1
ATOM 1697 C C . TRP B 1 108 ? -13.469 17.109 -1.855 1 81.38 108 TRP B C 1
ATOM 1699 O O . TRP B 1 108 ? -12.727 17.234 -0.875 1 81.38 108 TRP B O 1
ATOM 1709 N N . PRO B 1 109 ? -14.164 18.125 -2.348 1 77.75 109 PRO B N 1
ATOM 1710 C CA . PRO B 1 109 ? -14.211 19.391 -1.615 1 77.75 109 PRO B CA 1
ATOM 1711 C C . PRO B 1 109 ? -14.852 19.25 -0.235 1 77.75 109 PRO B C 1
ATOM 1713 O O . PRO B 1 109 ? -15.914 18.641 -0.103 1 77.75 109 PRO B O 1
ATOM 1716 N N . ARG B 1 110 ? -14.109 19.641 0.839 1 73.44 110 ARG B N 1
ATOM 1717 C CA . ARG B 1 110 ? -14.609 19.594 2.211 1 73.44 110 ARG B CA 1
ATOM 1718 C C . ARG B 1 110 ? -14.641 20.984 2.83 1 73.44 110 ARG B C 1
ATOM 1720 O O . ARG B 1 110 ? -13.898 21.875 2.418 1 73.44 110 ARG B O 1
#

Secondary structure (DSSP, 8-state):
-HHHHHHHHHHHHHHHHHHHHHHHHHHHHS---HHHHHHHHHHHHHHHHSGGGS-TTS-HHHHHHHHHHHHHHHHHHHHHHTT-----HHHHHHHHHHHHHHHHHHHS--/-HHHHHHHHHHHHHHHHHHHHHHHHHHHHS---HHHHHHHHHHHHHHTTSGGGS-TTS-HHHHHHHHHHHHHHHHHHHHHHTT--PPPHHHHHHHHHHHHHHHHHHHS--

Nearest PDB structures (foldseek):
  7szt-assembly1_B  TM=7.892E-01  e=6.058E-02  Clostridiales bacterium oral taxon 876
  8vxu-assembly1_A  TM=7.116E-01  e=3.446E-02  Clostridia bacterium
  8tgy-assembly1_A  TM=7.293E-01  e=6.058E-02  Clostridia bacterium
  8uoz-assembly1_A  TM=6.972E-01  e=5.194E-02  Escherichia coli
  8vxu-assembly2_D  TM=7.800E-01  e=1.525E-01  Clostridia bacterium

Organism: Herpetosiphon aurantiacus (strain ATCC 23779 / DSM 785 / 114-95) (NCBI:txid316274)

Radius of gyration: 16.09 Å; Cα contacts (8 Å, |Δi|>4): 385; chains: 2; bounding box: 39×44×37 Å

InterPro domains:
  IPR003844 Uncharacterised protein family UPF0060 [MF_00010] (4-110)
  IPR003844 Uncharacterised protein family UPF0060 [NF002586] (2-110)
  IPR003844 Uncharacterised protein family UPF0060 [PF02694] (4-110)
  IPR003844 Uncharacterised protein family UPF0060 [PTHR36116] (2-110)
  IPR037185 Multidrug transporter EmrE superfamily [SSF103481] (10-109)

pLDDT: mean 91.03, std 6.26, range [56.75, 98.31]

Solvent-accessible surface area (backbone atoms only — not comparable to full-atom values): 10424 Å² total; per-residue (Å²): 113,69,63,61,52,44,50,52,43,42,51,53,24,39,48,30,36,49,53,10,33,48,25,27,34,36,22,76,72,64,73,41,56,67,64,35,31,53,52,10,36,52,28,25,36,54,23,40,55,40,68,62,72,46,69,82,88,54,51,70,20,52,51,47,21,28,41,19,19,57,33,19,45,50,24,36,50,43,17,26,74,74,66,67,45,69,71,49,70,54,39,49,52,12,34,50,36,13,37,52,11,16,46,33,46,64,64,52,89,126,113,72,62,59,52,44,50,50,42,42,52,52,25,39,49,29,36,50,52,11,33,48,24,28,34,37,22,74,73,64,74,40,58,66,63,36,32,54,53,9,35,53,29,25,38,54,23,39,55,40,69,63,70,44,67,81,88,53,52,69,21,50,51,46,20,28,39,20,18,57,34,19,47,49,24,37,49,43,16,25,75,74,66,68,46,69,72,49,72,54,39,49,51,11,36,51,36,14,37,53,11,15,46,33,46,64,63,51,89,126